Protein AF-A0A430FLB6-F1 (afdb_monomer)

Sequence (184 aa):
MIIIAVVAVALIIAGIAFGISRSRSAQTPAEKPTASEQQKTQQKTEKETEKDSASKESEKSEEQPTDNQQETQQEQPAATDIPTALQQADSVCNPHTTFNAENPAQESLIVDQATKSLTLMSGSQSDFKTFNCVAQQLQIPADVTAEIDSKQDQPMQKSFTWNGLTGTWSYNVNSGLQLYIVGQ

Organism: NCBI:txid2306975

Radius of gyration: 32.64 Å; Cα contacts (8 Å, |Δi|>4): 210; chains: 1; bounding box: 110×71×59 Å

Solvent-accessible surface area (backbone atoms only — not comparable to full-atom values): 12447 Å² total; per-residue (Å²): 133,89,82,91,86,89,84,89,82,88,81,88,86,84,88,81,80,90,76,90,79,77,91,78,82,89,82,86,83,89,82,83,89,87,76,88,83,94,81,91,82,84,87,81,89,84,92,86,83,89,80,94,83,86,84,89,83,90,80,91,78,87,82,88,88,81,91,79,90,77,86,75,77,74,77,70,76,71,85,70,57,51,63,58,52,53,49,49,29,45,78,75,33,43,74,86,44,83,75,48,87,90,42,40,56,41,52,23,58,46,74,41,81,89,78,40,30,38,42,38,41,32,18,57,60,34,86,54,61,50,54,54,40,38,35,62,67,68,61,54,57,68,69,58,53,51,47,58,70,73,37,71,83,45,76,47,73,53,72,52,74,56,99,65,34,41,37,38,40,34,32,34,67,83,62,17,41,38,39,39,37,31,58,116

pLDDT: mean 71.58, std 25.07, range [30.86, 98.19]

Secondary structure (DSSP, 8-state):
--------------------PPP----------------------------------------------------PPP---HHHHHHHHHHHH-------TT-TT-EEEEEETTTTEEEEEE-TT---HHHHHHHHHTT--HHHHHHHHHTTTS-EEEEEEETTEEEEEEEETTTEEEEEEEE-

Mean predicted aligned error: 19.04 Å

Structure (mmCIF, N/CA/C/O backbone):
data_AF-A0A430FLB6-F1
#
_entry.id   AF-A0A430FLB6-F1
#
loop_
_atom_site.group_PDB
_atom_site.id
_atom_site.type_symbol
_atom_site.label_atom_id
_atom_site.label_alt_id
_atom_site.label_comp_id
_atom_site.label_asym_id
_atom_site.label_entity_id
_atom_site.label_seq_id
_atom_site.pdbx_PDB_ins_code
_atom_site.Cartn_x
_atom_site.Cartn_y
_atom_site.Cartn_z
_atom_site.occupancy
_atom_site.B_iso_or_equiv
_atom_site.auth_seq_id
_atom_site.auth_comp_id
_atom_site.auth_asym_id
_atom_site.auth_atom_id
_atom_site.pdbx_PDB_model_num
ATOM 1 N N . MET A 1 1 ? 53.337 -0.392 27.307 1.00 45.28 1 MET A N 1
ATOM 2 C CA . MET A 1 1 ? 54.440 0.462 26.801 1.00 45.28 1 MET A CA 1
ATOM 3 C C . MET A 1 1 ? 54.524 0.249 25.295 1.00 45.28 1 MET A C 1
ATOM 5 O O . MET A 1 1 ? 54.188 -0.854 24.885 1.00 45.28 1 MET A O 1
ATOM 9 N N . ILE A 1 2 ? 54.978 1.245 24.518 1.00 43.66 2 ILE A N 1
ATOM 10 C CA . ILE A 1 2 ? 54.921 1.295 23.033 1.00 43.66 2 ILE A CA 1
ATOM 11 C C . ILE A 1 2 ? 53.490 1.525 22.487 1.00 43.66 2 ILE A C 1
ATOM 13 O O . ILE A 1 2 ? 52.551 0.912 22.979 1.00 43.66 2 ILE A O 1
ATOM 17 N N . ILE A 1 3 ? 53.271 2.317 21.429 1.00 45.00 3 ILE A N 1
ATOM 18 C CA . ILE A 1 3 ? 53.472 3.777 21.261 1.00 45.00 3 ILE A CA 1
ATOM 19 C C . ILE A 1 3 ? 52.650 4.220 20.027 1.00 45.00 3 ILE A C 1
ATOM 21 O O . ILE A 1 3 ? 52.501 3.478 19.063 1.00 45.00 3 ILE A O 1
ATOM 25 N N . ILE A 1 4 ? 52.116 5.436 20.114 1.00 53.97 4 ILE A N 1
ATOM 26 C CA . ILE A 1 4 ? 51.300 6.200 19.154 1.00 53.97 4 ILE A CA 1
ATOM 27 C C . ILE A 1 4 ? 51.793 6.149 17.690 1.00 53.97 4 ILE A C 1
ATOM 29 O O . ILE A 1 4 ? 52.983 6.323 17.438 1.00 53.97 4 ILE A O 1
ATOM 33 N N . ALA A 1 5 ? 50.855 6.127 16.732 1.00 54.41 5 ALA A N 1
ATOM 34 C CA . ALA A 1 5 ? 51.032 6.758 15.418 1.00 54.41 5 ALA A CA 1
ATOM 35 C C . ALA A 1 5 ? 49.721 7.426 14.951 1.00 54.41 5 ALA A C 1
ATOM 37 O O . ALA A 1 5 ? 48.710 6.759 14.744 1.00 54.41 5 ALA A O 1
ATOM 38 N N . VAL A 1 6 ? 49.743 8.754 14.804 1.00 51.41 6 VAL A N 1
ATOM 39 C CA . VAL A 1 6 ? 48.643 9.583 14.279 1.00 51.41 6 VAL A CA 1
ATOM 40 C C . VAL A 1 6 ? 48.970 9.966 12.841 1.00 51.41 6 VAL A C 1
ATOM 42 O O . VAL A 1 6 ? 50.062 10.477 12.604 1.00 51.41 6 VAL A O 1
ATOM 45 N N . VAL A 1 7 ? 48.016 9.843 11.913 1.00 51.19 7 VAL A N 1
ATOM 46 C CA . VAL A 1 7 ? 48.010 10.654 10.683 1.00 51.19 7 VAL A CA 1
ATOM 47 C C . VAL A 1 7 ? 46.581 11.097 10.382 1.00 51.19 7 VAL A C 1
ATOM 49 O O . VAL A 1 7 ? 45.741 10.299 9.974 1.00 51.19 7 VAL A O 1
ATOM 52 N N . ALA A 1 8 ? 46.313 12.387 10.572 1.00 48.72 8 ALA A N 1
ATOM 53 C CA . ALA A 1 8 ? 45.147 13.044 9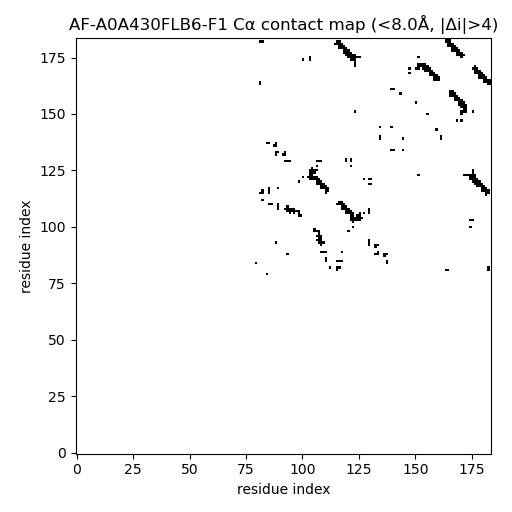.998 1.00 48.72 8 ALA A CA 1
ATOM 54 C C . ALA A 1 8 ? 45.502 13.539 8.589 1.00 48.72 8 ALA A C 1
ATOM 56 O O . ALA A 1 8 ? 46.572 14.114 8.397 1.00 48.72 8 ALA A O 1
ATOM 57 N N . VAL A 1 9 ? 44.594 13.377 7.625 1.00 50.59 9 VAL A N 1
ATOM 58 C CA . VAL A 1 9 ? 44.674 14.065 6.328 1.00 50.59 9 VAL A CA 1
ATOM 59 C C . VAL A 1 9 ? 43.355 14.781 6.087 1.00 50.59 9 VAL A C 1
ATOM 61 O O . VAL A 1 9 ? 42.355 14.173 5.718 1.00 50.59 9 VAL A O 1
ATOM 64 N N . ALA A 1 10 ? 43.362 16.092 6.311 1.00 47.09 10 ALA A N 1
ATOM 65 C CA . ALA A 1 10 ? 42.322 16.974 5.811 1.00 47.09 10 ALA A CA 1
ATOM 66 C C . ALA A 1 10 ? 42.639 17.324 4.351 1.00 47.09 10 ALA A C 1
ATOM 68 O O . ALA A 1 10 ? 43.751 17.763 4.057 1.00 47.09 10 ALA A O 1
ATOM 69 N N . LEU A 1 11 ? 41.660 17.193 3.455 1.00 50.84 11 LEU A N 1
ATOM 70 C CA . LEU A 1 11 ? 41.711 17.825 2.138 1.00 50.84 11 LEU A CA 1
ATOM 71 C C . LEU A 1 11 ? 40.491 18.720 1.953 1.00 50.84 11 LEU A C 1
ATOM 73 O O . LEU A 1 11 ? 39.358 18.268 1.812 1.00 50.84 11 LEU A O 1
ATOM 77 N N . ILE A 1 12 ? 40.772 20.018 1.980 1.00 48.25 12 ILE A N 1
ATOM 78 C CA . ILE A 1 12 ? 39.852 21.091 1.629 1.00 48.25 12 ILE A CA 1
ATOM 79 C C . ILE A 1 12 ? 39.824 21.180 0.103 1.00 48.25 12 ILE A C 1
ATOM 81 O O . ILE A 1 12 ? 40.875 21.360 -0.511 1.00 48.25 12 ILE A O 1
ATOM 85 N N . ILE A 1 13 ? 38.638 21.149 -0.503 1.00 51.88 13 ILE A N 1
ATOM 86 C CA . ILE A 1 13 ? 38.432 21.709 -1.842 1.00 51.88 13 ILE A CA 1
ATOM 87 C C . ILE A 1 13 ? 37.381 22.804 -1.716 1.00 51.88 13 ILE A C 1
ATOM 89 O O . ILE A 1 13 ? 36.228 22.556 -1.373 1.00 51.88 13 ILE A O 1
ATOM 93 N N . ALA A 1 14 ? 37.822 24.036 -1.950 1.00 47.56 14 ALA A N 1
ATOM 94 C CA . ALA A 1 14 ? 36.977 25.215 -1.956 1.00 47.56 14 ALA A CA 1
ATOM 95 C C . ALA A 1 14 ? 36.517 25.541 -3.382 1.00 47.56 14 ALA A C 1
ATOM 97 O O . ALA A 1 14 ? 37.279 25.382 -4.334 1.00 47.56 14 ALA A O 1
ATOM 98 N N . GLY A 1 15 ? 35.320 26.119 -3.488 1.00 45.66 15 GLY A N 1
ATOM 99 C CA . GLY A 1 15 ? 34.904 26.911 -4.643 1.00 45.66 15 GLY A CA 1
ATOM 100 C C . GLY A 1 15 ? 33.871 26.258 -5.559 1.00 45.66 15 GLY A C 1
ATOM 101 O O . GLY A 1 15 ? 34.177 25.331 -6.293 1.00 45.66 15 GLY A O 1
ATOM 102 N N . ILE A 1 16 ? 32.681 26.862 -5.590 1.00 54.66 16 ILE A N 1
ATOM 103 C CA . ILE A 1 16 ? 32.024 27.379 -6.802 1.00 54.66 16 ILE A CA 1
ATOM 104 C C . ILE A 1 16 ? 31.235 28.634 -6.376 1.00 54.66 16 ILE A C 1
ATOM 106 O O . ILE A 1 16 ? 30.930 28.821 -5.197 1.00 54.66 16 ILE A O 1
ATOM 110 N N . ALA A 1 17 ? 31.068 29.576 -7.303 1.00 48.25 17 ALA A N 1
ATOM 111 C CA . ALA A 1 17 ? 30.999 31.000 -6.988 1.00 48.25 17 ALA A CA 1
ATOM 112 C C . ALA A 1 17 ? 29.605 31.562 -6.647 1.00 48.25 17 ALA A C 1
ATOM 114 O O . ALA A 1 17 ? 28.576 31.135 -7.167 1.00 48.25 17 ALA A O 1
ATOM 115 N N . PHE A 1 18 ? 29.619 32.644 -5.862 1.00 49.94 18 PHE A N 1
ATOM 116 C CA . PHE A 1 18 ? 28.536 33.627 -5.794 1.00 49.94 18 PHE A CA 1
ATOM 117 C C . PHE A 1 18 ? 28.344 34.300 -7.166 1.00 49.94 18 PHE A C 1
ATOM 119 O O . PHE A 1 18 ? 29.311 34.778 -7.758 1.00 49.94 18 PHE A O 1
ATOM 126 N N . GLY A 1 19 ? 27.100 34.396 -7.643 1.00 41.09 19 GLY A N 1
ATOM 127 C CA . GLY A 1 19 ? 26.775 34.941 -8.968 1.00 41.09 19 GLY A CA 1
ATOM 128 C C . GLY A 1 19 ? 25.420 35.644 -9.012 1.00 41.09 19 GLY A C 1
ATOM 129 O O . GLY A 1 19 ? 24.510 35.200 -9.705 1.00 41.09 19 GLY A O 1
ATOM 130 N N . ILE A 1 20 ? 25.271 36.740 -8.260 1.00 51.88 20 ILE A N 1
ATOM 131 C CA . ILE A 1 20 ? 24.050 37.562 -8.259 1.00 51.88 20 ILE A CA 1
ATOM 132 C C . ILE A 1 20 ? 23.920 38.280 -9.614 1.00 51.88 20 ILE A C 1
ATOM 134 O O . ILE A 1 20 ? 24.574 39.300 -9.843 1.00 51.88 20 ILE A O 1
ATOM 138 N N . SER A 1 21 ? 23.047 37.787 -10.495 1.00 41.41 21 SER A N 1
ATOM 139 C CA . SER A 1 21 ? 22.662 38.509 -11.715 1.00 41.41 21 SER A CA 1
ATOM 140 C C . SER A 1 21 ? 21.500 39.465 -11.450 1.00 41.41 21 SER A C 1
ATOM 142 O O . SER A 1 21 ? 20.528 39.142 -10.772 1.00 41.41 21 SER A O 1
ATOM 144 N N . ARG A 1 22 ? 21.653 40.690 -11.957 1.00 52.28 22 ARG A N 1
ATOM 145 C CA . ARG A 1 22 ? 20.857 41.865 -11.583 1.00 52.28 22 ARG A CA 1
ATOM 146 C C . ARG A 1 22 ? 19.495 41.906 -12.270 1.00 52.28 22 ARG A C 1
ATOM 148 O O . ARG A 1 22 ? 19.395 41.656 -13.469 1.00 52.28 22 ARG A O 1
ATOM 155 N N . SER A 1 23 ? 18.496 42.399 -11.543 1.00 49.62 23 SER A N 1
ATOM 156 C CA . SER A 1 23 ? 17.248 42.912 -12.110 1.00 49.62 23 SER A CA 1
ATOM 157 C C . SER A 1 23 ? 17.531 43.964 -13.187 1.00 49.62 23 SER A C 1
ATOM 159 O O . SER A 1 23 ? 18.270 44.922 -12.943 1.00 49.62 23 SER A O 1
ATOM 161 N N . ARG A 1 24 ? 16.898 43.836 -14.357 1.00 45.91 24 ARG A N 1
ATOM 162 C CA . ARG A 1 24 ? 16.851 44.905 -15.361 1.00 45.91 24 ARG A CA 1
ATOM 163 C C . ARG A 1 24 ? 15.466 44.961 -16.000 1.00 45.91 24 ARG A C 1
ATOM 165 O O . ARG A 1 24 ? 15.145 44.176 -16.884 1.00 45.91 24 ARG A O 1
ATOM 172 N N . SER A 1 25 ? 14.647 45.890 -15.519 1.00 47.56 25 SER A N 1
ATOM 173 C CA . SER A 1 25 ? 13.379 46.247 -16.158 1.00 47.56 25 SER A CA 1
ATOM 174 C C . SER A 1 25 ? 13.613 47.078 -17.425 1.00 47.56 25 SER A C 1
ATOM 176 O O . SER A 1 25 ? 14.667 47.696 -17.577 1.00 47.56 25 SER A O 1
ATOM 178 N N . ALA A 1 26 ? 12.565 47.153 -18.252 1.00 46.28 26 ALA A N 1
ATOM 179 C CA . ALA A 1 26 ? 12.417 47.965 -19.465 1.00 46.28 26 ALA A CA 1
ATOM 180 C C . ALA A 1 26 ? 13.202 47.510 -20.714 1.00 46.28 26 ALA A C 1
ATOM 182 O O . ALA A 1 26 ? 14.346 47.900 -20.927 1.00 46.28 26 ALA A O 1
ATOM 183 N N . GLN A 1 27 ? 12.494 46.828 -21.622 1.00 39.25 27 GLN A N 1
ATOM 184 C CA . GLN A 1 27 ? 12.041 47.463 -22.872 1.00 39.25 27 GLN A CA 1
ATOM 185 C C . GLN A 1 27 ? 10.938 46.633 -23.553 1.00 39.25 27 GLN A C 1
ATOM 187 O O . GLN A 1 27 ? 11.146 45.478 -23.908 1.00 39.25 27 GLN A O 1
ATOM 192 N N . THR A 1 28 ? 9.769 47.242 -23.760 1.00 45.75 28 THR A N 1
ATOM 193 C CA . THR A 1 28 ? 8.764 46.788 -24.736 1.00 45.75 28 THR A CA 1
ATOM 194 C C . THR A 1 28 ? 9.201 47.235 -26.135 1.00 45.75 28 THR A C 1
ATOM 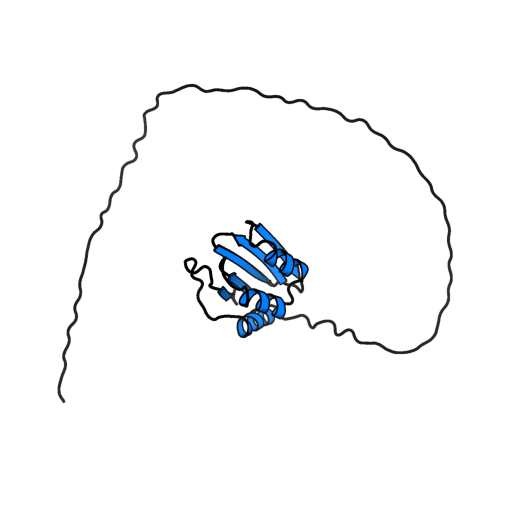196 O O . THR A 1 28 ? 9.754 48.328 -26.277 1.00 45.75 28 THR A O 1
ATOM 199 N N . PRO A 1 29 ? 8.903 46.451 -27.179 1.00 44.41 29 PRO A N 1
ATOM 200 C CA . PRO A 1 29 ? 7.949 46.953 -28.173 1.00 44.41 29 PRO A CA 1
ATOM 201 C C . PRO A 1 29 ? 6.750 46.015 -28.353 1.00 44.41 29 PRO A C 1
ATOM 203 O O . PRO A 1 29 ? 6.788 44.844 -27.984 1.00 44.41 29 PRO A O 1
ATOM 206 N N . ALA A 1 30 ? 5.664 46.559 -28.894 1.00 49.56 30 ALA A N 1
ATOM 207 C CA . ALA A 1 30 ? 4.407 45.845 -29.078 1.00 49.56 30 ALA A CA 1
ATOM 208 C C . ALA A 1 30 ? 4.364 45.068 -30.398 1.00 49.56 30 ALA A C 1
ATOM 210 O O . ALA A 1 30 ? 4.769 45.606 -31.425 1.00 49.56 30 ALA A O 1
ATOM 211 N N . GLU A 1 31 ? 3.694 43.912 -30.403 1.00 43.59 31 GLU A N 1
ATOM 212 C CA . GLU A 1 31 ? 2.939 43.500 -31.586 1.00 43.59 31 GLU A CA 1
ATOM 213 C C . GLU A 1 31 ? 1.602 42.819 -31.233 1.00 43.59 31 GLU A C 1
ATOM 215 O O . GLU A 1 31 ? 1.547 41.755 -30.629 1.00 43.59 31 GLU A O 1
ATOM 220 N N . LYS A 1 32 ? 0.532 43.523 -31.626 1.00 39.06 32 LYS A N 1
ATOM 221 C CA . LYS A 1 32 ? -0.786 43.067 -32.099 1.00 39.06 32 LYS A CA 1
ATOM 222 C C . LYS A 1 32 ? -1.582 41.993 -31.311 1.00 39.06 32 LYS A C 1
ATOM 224 O O . LYS A 1 32 ? -1.232 40.817 -31.332 1.00 39.06 32 LYS A O 1
ATOM 229 N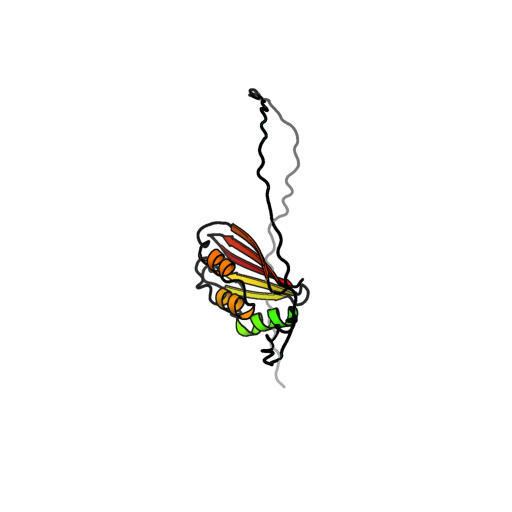 N . PRO A 1 33 ? -2.765 42.342 -30.763 1.00 42.47 33 PRO A N 1
ATOM 230 C CA . PRO A 1 33 ? -3.751 41.353 -30.338 1.00 42.47 33 PRO A CA 1
ATOM 231 C C . PRO A 1 33 ? -4.533 40.801 -31.542 1.00 42.47 33 PRO A C 1
ATOM 233 O O . PRO A 1 33 ? -4.930 41.559 -32.429 1.00 42.47 33 PRO A O 1
ATOM 236 N N . THR A 1 34 ? -4.851 39.507 -31.512 1.00 43.84 34 THR A N 1
ATOM 237 C CA . THR A 1 34 ? -5.994 38.948 -32.250 1.00 43.84 34 THR A CA 1
ATOM 238 C C . THR A 1 34 ? -7.069 38.606 -31.227 1.00 43.84 34 THR A C 1
ATOM 240 O O . THR A 1 34 ? -6.853 37.775 -30.348 1.00 43.84 34 THR A O 1
ATOM 243 N N . ALA A 1 35 ? -8.205 39.291 -31.322 1.00 40.00 35 ALA A N 1
ATOM 244 C CA . ALA A 1 35 ? -9.390 39.090 -30.494 1.00 40.00 35 ALA A CA 1
ATOM 245 C C . ALA A 1 35 ? -10.577 38.647 -31.370 1.00 40.00 35 ALA A C 1
ATOM 247 O O . ALA A 1 35 ? -10.488 38.739 -32.594 1.00 40.00 35 ALA A O 1
ATOM 248 N N . SER A 1 36 ? -11.679 38.256 -30.714 1.00 42.31 36 SER A N 1
ATOM 249 C CA . SER A 1 36 ? -12.960 37.803 -31.298 1.00 42.31 36 SER A CA 1
ATOM 250 C C . SER A 1 36 ? -12.935 36.428 -31.998 1.00 42.31 36 SER A C 1
ATOM 252 O O . SER A 1 36 ? -11.911 36.012 -32.527 1.00 42.31 36 SER A O 1
ATOM 254 N N . GLU A 1 37 ? -14.018 35.637 -32.015 1.00 39.59 37 GLU A N 1
ATOM 255 C CA . GLU A 1 37 ? -15.399 35.817 -31.503 1.00 39.59 37 GLU A CA 1
ATOM 256 C C . GLU A 1 37 ? -15.954 34.422 -31.111 1.00 39.59 37 GLU A C 1
ATOM 258 O O . GLU A 1 37 ? -15.671 33.442 -31.789 1.00 39.59 37 GLU A O 1
ATOM 263 N N . GLN A 1 38 ? -16.518 34.177 -29.923 1.00 42.00 38 GLN A N 1
ATOM 264 C CA . GLN A 1 38 ? -17.899 34.440 -29.467 1.00 42.00 38 GLN A CA 1
ATOM 265 C C . GLN A 1 38 ? -19.065 33.880 -30.318 1.00 42.00 38 GLN A C 1
ATOM 267 O O . GLN A 1 38 ? -19.460 34.473 -31.308 1.00 42.00 38 GLN A O 1
ATOM 272 N N . GLN A 1 39 ? -19.719 32.840 -29.778 1.00 40.25 39 GLN A N 1
ATOM 273 C CA . GLN A 1 39 ? -21.166 32.515 -29.793 1.00 40.25 39 GLN A CA 1
ATOM 274 C C . GLN A 1 39 ? -21.342 31.458 -28.675 1.00 40.25 39 GLN A C 1
ATOM 276 O O . GLN A 1 39 ? -20.584 30.497 -28.655 1.00 40.25 39 GLN A O 1
ATOM 281 N N . LYS A 1 40 ? -22.176 31.526 -27.624 1.00 36.38 40 LYS A N 1
ATOM 282 C CA . LYS A 1 40 ? -23.394 32.271 -27.232 1.00 36.38 40 LYS A CA 1
ATOM 283 C C . LYS A 1 40 ? -24.652 32.009 -28.070 1.00 36.38 40 LYS A C 1
ATOM 285 O O . LYS A 1 40 ? -24.813 32.618 -29.121 1.00 36.38 40 LYS A O 1
ATOM 290 N N . THR A 1 41 ? -25.568 31.213 -27.492 1.00 30.86 41 THR A N 1
ATOM 291 C CA . THR A 1 41 ? -27.055 31.342 -27.378 1.00 30.86 41 THR A CA 1
ATOM 292 C C . THR A 1 41 ? -27.571 29.950 -26.946 1.00 30.86 41 THR A C 1
ATOM 294 O O . THR A 1 41 ? -27.269 28.985 -27.629 1.00 30.86 41 THR A O 1
ATOM 297 N N . GLN A 1 42 ? -28.034 29.697 -25.711 1.00 38.34 42 GLN A N 1
ATOM 298 C CA . GLN A 1 42 ? -29.292 30.080 -25.024 1.00 38.34 42 GLN A CA 1
ATOM 299 C C . GLN A 1 42 ? -30.586 29.404 -25.540 1.00 38.34 42 GLN A C 1
ATOM 301 O O . GLN A 1 42 ? -30.787 29.289 -26.740 1.00 38.34 42 GLN A O 1
ATOM 306 N N . GLN A 1 43 ? -31.484 29.099 -24.581 1.00 37.56 43 GLN A N 1
ATOM 307 C CA . GLN A 1 43 ? -32.864 28.568 -24.713 1.00 37.56 43 GLN A CA 1
ATOM 308 C C . GLN A 1 43 ? -32.982 27.083 -25.156 1.00 37.56 43 GLN A C 1
ATOM 310 O O . GLN A 1 43 ? -32.078 26.558 -25.789 1.00 37.56 43 GLN A O 1
ATOM 315 N N . LYS A 1 44 ? -34.034 26.324 -24.793 1.00 34.00 44 LYS A N 1
ATOM 316 C CA . LYS A 1 44 ? -35.332 26.684 -24.175 1.00 34.00 44 LYS A CA 1
ATOM 317 C C . LYS A 1 44 ? -35.911 25.552 -23.289 1.00 34.00 44 LYS A C 1
ATOM 319 O O . LYS A 1 44 ? -35.632 24.381 -23.512 1.00 34.00 44 LYS A O 1
ATOM 324 N N . THR A 1 45 ? -36.774 25.927 -22.345 1.00 42.88 45 THR A N 1
ATOM 325 C CA . THR A 1 45 ? -37.768 25.085 -21.650 1.00 42.88 45 THR A CA 1
ATOM 326 C C . THR A 1 45 ? -38.847 24.566 -22.606 1.00 42.88 45 THR A C 1
ATOM 328 O O . THR A 1 45 ? -39.343 25.341 -23.409 1.00 42.88 45 THR A O 1
ATOM 331 N N . GLU A 1 46 ? -39.336 23.346 -22.429 1.00 40.09 46 GLU A N 1
ATOM 332 C CA . GLU A 1 46 ? -40.756 23.004 -22.627 1.00 40.09 46 GLU A CA 1
ATOM 333 C C . GLU A 1 46 ? -41.068 21.836 -21.646 1.00 40.09 46 GLU A C 1
ATOM 335 O O . GLU A 1 46 ? -40.129 21.275 -21.075 1.00 40.09 46 GLU A O 1
ATOM 340 N N . LYS A 1 47 ? -42.336 21.577 -21.271 1.00 39.34 47 LYS A N 1
ATOM 341 C CA . LYS A 1 47 ? -42.645 21.041 -19.917 1.00 39.34 47 LYS A CA 1
ATOM 342 C C . LYS A 1 47 ? -43.940 20.209 -19.826 1.00 39.34 47 LYS A C 1
ATOM 344 O O . LYS A 1 47 ? -45.026 20.784 -19.847 1.00 39.34 47 LYS A O 1
ATOM 349 N N . GLU A 1 48 ? -43.834 18.897 -19.577 1.00 38.88 48 GLU A N 1
ATOM 350 C CA . GLU A 1 48 ? -44.932 17.940 -19.268 1.00 38.88 48 GLU A CA 1
ATOM 351 C C . GLU A 1 48 ? -44.420 16.853 -18.274 1.00 38.88 48 GLU A C 1
ATOM 353 O O . GLU A 1 48 ? -43.220 16.600 -18.289 1.00 38.88 48 GLU A O 1
ATOM 358 N N . THR A 1 49 ? -45.125 16.215 -17.313 1.00 33.41 49 THR A N 1
ATOM 359 C CA . THR A 1 49 ? -46.500 16.273 -16.725 1.00 33.41 49 THR A CA 1
ATOM 360 C C . THR A 1 49 ? -47.462 15.108 -17.049 1.00 33.41 49 THR A C 1
ATOM 362 O O . THR A 1 49 ? -47.589 14.741 -18.205 1.00 33.41 49 THR A O 1
ATOM 365 N N . GLU A 1 50 ? -48.178 14.626 -16.007 1.00 41.22 50 GLU A N 1
ATOM 366 C CA . GLU A 1 50 ? -49.197 13.535 -15.990 1.00 41.22 50 GLU A CA 1
ATOM 367 C C . GLU A 1 50 ? -48.674 12.112 -16.325 1.00 41.22 50 GLU A C 1
ATOM 369 O O . GLU A 1 50 ? -47.655 11.973 -16.989 1.00 41.22 50 GLU A O 1
ATOM 374 N N . LYS A 1 51 ? -49.254 10.982 -15.870 1.00 36.78 51 LYS A N 1
ATOM 375 C CA . LYS A 1 51 ? -50.399 10.644 -14.973 1.00 36.78 51 LYS A CA 1
ATOM 376 C C . LYS A 1 51 ? -50.096 9.254 -14.344 1.00 36.78 51 LYS A C 1
ATOM 378 O O . LYS A 1 51 ? -49.543 8.407 -15.033 1.00 36.78 51 LYS A O 1
ATOM 383 N N . ASP A 1 52 ? -50.199 9.035 -13.032 1.00 33.75 52 ASP A N 1
ATOM 384 C CA . ASP A 1 52 ? -51.379 8.553 -12.269 1.00 33.75 52 ASP A CA 1
ATOM 385 C C . ASP A 1 52 ? -51.851 7.100 -12.548 1.00 33.75 52 ASP A C 1
ATOM 387 O O . ASP A 1 52 ? -52.335 6.797 -13.639 1.00 33.75 52 ASP A O 1
ATOM 391 N N . SER A 1 53 ? -51.723 6.236 -11.526 1.00 42.09 53 SER A N 1
ATOM 392 C CA . SER A 1 53 ? -52.532 5.041 -11.166 1.00 42.09 53 SER A CA 1
ATOM 393 C C . SER A 1 53 ? -51.783 4.324 -10.018 1.00 42.09 53 SER A C 1
ATOM 395 O O . SER A 1 53 ? -50.729 3.751 -10.271 1.00 42.09 53 SER A O 1
ATOM 397 N N . ALA A 1 54 ? -52.082 4.429 -8.716 1.00 37.91 54 ALA A N 1
ATOM 398 C CA . ALA A 1 54 ? -53.336 4.378 -7.944 1.00 37.91 54 ALA A CA 1
ATOM 399 C C . ALA A 1 54 ? -53.898 2.951 -7.728 1.00 37.91 54 ALA A C 1
ATOM 401 O O . ALA A 1 54 ? -54.030 2.193 -8.684 1.00 37.91 54 ALA A O 1
ATOM 402 N N . SER A 1 55 ? -54.343 2.671 -6.484 1.00 37.16 55 SER A N 1
ATOM 403 C CA . SER A 1 55 ? -54.964 1.422 -5.948 1.00 37.16 55 SER A CA 1
ATOM 404 C C . SER A 1 55 ? -53.962 0.413 -5.334 1.00 37.16 55 SER A C 1
ATOM 406 O O . SER A 1 55 ? -53.063 -0.040 -6.026 1.00 37.16 55 SER A O 1
ATOM 408 N N . LYS A 1 56 ? -53.954 0.203 -3.998 1.00 36.88 56 LYS A N 1
ATOM 409 C CA . LYS A 1 56 ? -54.812 -0.698 -3.156 1.00 36.88 56 LYS A CA 1
ATOM 410 C C . LYS A 1 56 ? -54.231 -2.135 -3.083 1.00 36.88 56 LYS A C 1
ATOM 412 O O . LYS A 1 56 ? -53.618 -2.562 -4.046 1.00 36.88 56 LYS A O 1
ATOM 417 N N . GLU A 1 57 ? -54.361 -2.931 -2.015 1.00 36.59 57 GLU A N 1
ATOM 418 C CA . GLU A 1 57 ? -55.069 -2.792 -0.725 1.00 36.59 57 GLU A CA 1
ATOM 419 C C . GLU A 1 57 ? -54.330 -3.553 0.408 1.00 36.59 57 GLU A C 1
ATOM 421 O O . GLU A 1 57 ? -53.306 -4.190 0.179 1.00 36.59 57 GLU A O 1
ATOM 426 N N . SER A 1 58 ? -54.861 -3.453 1.627 1.00 43.34 58 SER A N 1
ATOM 427 C CA . SER A 1 58 ? -54.444 -4.087 2.887 1.00 43.34 58 SER A CA 1
ATOM 428 C C . SER A 1 58 ? -54.446 -5.624 2.913 1.00 43.34 58 SER A C 1
ATOM 430 O O . SER A 1 58 ? -55.300 -6.228 2.285 1.00 43.34 58 SER A O 1
ATOM 432 N N . GLU A 1 59 ? -53.630 -6.205 3.805 1.00 42.97 59 GLU A N 1
ATOM 433 C CA . GLU A 1 59 ? -53.969 -7.263 4.796 1.00 42.97 59 GLU A CA 1
ATOM 434 C C . GLU A 1 59 ? -52.722 -7.447 5.690 1.00 42.97 59 GLU A C 1
ATOM 436 O O . GLU A 1 59 ? -51.646 -7.776 5.205 1.00 42.97 59 GLU A O 1
ATOM 441 N N . LYS A 1 60 ? -52.673 -6.982 6.945 1.00 44.69 60 LYS A N 1
ATOM 442 C CA . LYS A 1 60 ? -53.284 -7.531 8.173 1.00 44.69 60 LYS A CA 1
ATOM 443 C C . LYS A 1 60 ? -53.253 -9.065 8.280 1.00 44.69 60 LYS A C 1
ATOM 445 O O . LYS A 1 60 ? -54.115 -9.738 7.730 1.00 44.69 60 LYS A O 1
ATOM 450 N N . SER A 1 61 ? -52.385 -9.570 9.161 1.00 41.06 61 SER A N 1
ATOM 451 C CA . SER A 1 61 ? -52.702 -10.667 10.090 1.00 41.06 61 SER A CA 1
ATOM 452 C C . SER A 1 61 ? -51.736 -10.669 11.285 1.00 41.06 61 SER A C 1
ATOM 454 O O . SER A 1 61 ? -50.522 -10.728 11.117 1.00 41.06 61 SER A O 1
ATOM 456 N N . GLU A 1 62 ? -52.309 -10.589 12.487 1.00 45.62 62 GLU A N 1
ATOM 457 C CA . GLU A 1 62 ? -51.767 -11.206 13.711 1.00 45.62 62 GLU A CA 1
ATOM 458 C C . GLU A 1 62 ? -51.798 -12.751 13.492 1.00 45.62 62 GLU A C 1
ATOM 460 O O . GLU A 1 62 ? -52.529 -13.217 12.622 1.00 45.62 62 GLU A O 1
ATOM 465 N N . GLU A 1 63 ? -51.030 -13.633 14.140 1.00 35.72 63 GLU A N 1
ATOM 466 C CA . GLU A 1 63 ? -50.655 -13.686 15.558 1.00 35.72 63 GLU A CA 1
ATOM 467 C C . GLU A 1 63 ? -49.436 -14.635 15.790 1.00 35.72 63 GLU A C 1
ATOM 469 O O . GLU A 1 63 ? -49.018 -15.375 14.900 1.00 35.72 63 GLU A O 1
ATOM 474 N N . GLN A 1 64 ? -48.860 -14.600 16.997 1.00 41.12 64 GLN A N 1
ATOM 475 C CA . GLN A 1 64 ? -47.750 -15.439 17.521 1.00 41.12 64 GLN A CA 1
ATOM 476 C C . GLN A 1 64 ? -48.234 -16.867 17.930 1.00 41.12 64 GLN A C 1
ATOM 478 O O . GLN A 1 64 ? -49.430 -17.123 17.802 1.00 41.12 64 GLN A O 1
ATOM 483 N N . PRO A 1 65 ? -47.429 -17.777 18.553 1.00 62.44 65 PRO A N 1
ATOM 484 C CA . PRO A 1 65 ? -45.960 -17.901 18.705 1.00 62.44 65 PRO A CA 1
ATOM 485 C C . PRO A 1 65 ? -45.412 -19.340 18.432 1.00 62.44 65 PRO A C 1
ATOM 487 O O . PRO A 1 65 ? -46.184 -20.254 18.156 1.00 62.44 65 PRO A O 1
ATOM 490 N N . THR A 1 66 ? -44.095 -19.581 18.604 1.00 39.25 66 THR A N 1
ATOM 491 C CA . THR A 1 66 ? -43.490 -20.589 19.540 1.00 39.25 66 THR A CA 1
ATOM 492 C C . THR A 1 66 ? -41.977 -20.773 19.287 1.00 39.25 66 THR A C 1
ATOM 494 O O . THR A 1 66 ? -41.537 -20.829 18.143 1.00 39.25 66 THR A O 1
ATOM 497 N N . ASP A 1 67 ? -41.203 -20.892 20.371 1.00 42.16 67 ASP A N 1
ATOM 498 C CA . ASP A 1 67 ? -39.790 -21.302 20.461 1.00 42.16 67 ASP A CA 1
ATOM 499 C C . ASP A 1 67 ? -39.301 -22.387 19.474 1.00 42.16 67 ASP A C 1
ATOM 501 O O . ASP A 1 67 ? -39.864 -23.480 19.413 1.00 42.16 67 ASP A O 1
ATOM 505 N N . ASN A 1 68 ? -38.110 -22.188 18.886 1.00 42.53 68 ASN A N 1
ATOM 506 C CA . ASN A 1 68 ? -36.916 -22.801 19.488 1.00 42.53 68 ASN A CA 1
ATOM 507 C C . ASN A 1 68 ? -35.569 -22.256 18.980 1.00 42.53 68 ASN A C 1
ATOM 509 O O . ASN A 1 68 ? -35.378 -21.912 17.818 1.00 42.53 68 ASN A O 1
ATOM 513 N N . GLN A 1 69 ? -34.636 -22.246 19.923 1.00 46.69 69 GLN A N 1
ATOM 514 C CA . GLN A 1 69 ? -33.234 -21.846 19.873 1.00 46.69 69 GLN A CA 1
ATOM 515 C C . GLN A 1 69 ? -32.448 -22.330 18.640 1.00 46.69 69 GLN A C 1
ATOM 517 O O . GLN A 1 69 ? -32.330 -23.533 18.428 1.00 46.69 69 GLN A O 1
ATOM 522 N N . GLN A 1 70 ? -31.756 -21.404 17.964 1.00 39.62 70 GLN A N 1
ATOM 523 C CA . GLN A 1 70 ? -30.295 -21.490 17.812 1.00 39.62 70 GLN A CA 1
ATOM 524 C C . GLN A 1 70 ? -29.716 -20.104 17.469 1.00 39.62 70 GLN A C 1
ATOM 526 O O . GLN A 1 70 ? -29.580 -19.742 16.300 1.00 39.62 70 GLN A O 1
ATOM 531 N N . GLU A 1 71 ? -29.354 -19.321 18.494 1.00 38.47 71 GLU A N 1
ATOM 532 C CA . GLU A 1 71 ? -28.481 -18.153 18.314 1.00 38.47 71 GLU A CA 1
ATOM 533 C C . GLU A 1 71 ? -27.110 -18.638 17.838 1.00 38.47 71 GLU A C 1
ATOM 535 O O . GLU A 1 71 ? -26.210 -18.948 18.619 1.00 38.47 71 GLU A O 1
ATOM 540 N N . THR A 1 72 ? -26.954 -18.702 16.519 1.00 35.28 72 THR A N 1
ATOM 541 C CA . THR A 1 72 ? -25.628 -18.700 15.916 1.00 35.28 72 THR A CA 1
ATOM 542 C C . THR A 1 72 ? -25.105 -17.291 16.132 1.00 35.28 72 THR A C 1
ATOM 544 O O . THR A 1 72 ? -25.485 -16.378 15.401 1.00 35.28 72 THR A O 1
ATOM 547 N N . GLN A 1 73 ? -24.302 -17.099 17.180 1.00 37.00 73 GLN A N 1
ATOM 548 C CA . GLN A 1 73 ? -23.597 -15.844 17.400 1.00 37.00 73 GLN A CA 1
ATOM 549 C C . GLN A 1 73 ? -22.760 -15.575 16.150 1.00 37.00 73 GLN A C 1
ATOM 551 O O . GLN A 1 73 ? -21.724 -16.202 15.935 1.00 37.00 73 GLN A O 1
ATOM 556 N N . GLN A 1 74 ? -23.234 -14.665 15.296 1.00 37.66 74 GLN A N 1
ATOM 557 C CA . GLN A 1 74 ? -22.360 -14.013 14.340 1.00 37.66 74 GLN A CA 1
ATOM 558 C C . GLN A 1 74 ? -21.358 -13.253 15.192 1.00 37.66 74 GLN A C 1
ATOM 560 O O . GLN A 1 74 ? -21.706 -12.257 15.824 1.00 37.66 74 GLN A O 1
ATOM 565 N N . GLU A 1 75 ? -20.145 -13.794 15.257 1.00 39.69 75 GLU A N 1
ATOM 566 C CA . GLU A 1 75 ? -19.004 -13.183 15.915 1.00 39.69 75 GLU A CA 1
ATOM 567 C C . GLU A 1 75 ? -18.743 -11.846 15.219 1.00 39.69 75 GLU A C 1
ATOM 569 O O . GLU A 1 75 ? -18.078 -11.766 14.186 1.00 39.69 75 GLU A O 1
ATOM 574 N N . GLN A 1 76 ? -19.392 -10.799 15.733 1.00 39.81 76 GLN A N 1
ATOM 575 C CA . GLN A 1 76 ? -19.239 -9.444 15.241 1.00 39.81 76 GLN A CA 1
ATOM 576 C C . GLN A 1 76 ? -17.760 -9.110 15.420 1.00 39.81 76 GLN A C 1
ATOM 578 O O . GLN A 1 76 ? -17.296 -9.143 16.565 1.00 39.81 76 GLN A O 1
ATOM 583 N N . PRO A 1 77 ? -17.007 -8.854 14.332 1.00 46.69 77 PRO A N 1
ATOM 584 C CA . PRO A 1 77 ? -15.562 -8.741 14.414 1.00 46.69 77 PRO A CA 1
ATOM 585 C C . PRO A 1 77 ? -15.220 -7.682 15.454 1.00 46.69 77 PRO A C 1
ATOM 587 O O . PRO A 1 77 ? -15.718 -6.553 15.390 1.00 46.69 77 PRO A O 1
ATOM 590 N N . ALA A 1 78 ? -14.432 -8.087 16.454 1.00 50.25 78 ALA A N 1
ATOM 591 C CA . ALA A 1 78 ? -14.008 -7.200 17.523 1.00 50.25 78 ALA A CA 1
ATOM 592 C C . ALA A 1 78 ? -13.414 -5.941 16.890 1.00 50.25 78 ALA A C 1
ATOM 594 O O . ALA A 1 78 ? -12.598 -6.060 15.978 1.00 50.25 78 ALA A O 1
ATOM 595 N N . ALA A 1 79 ? -13.854 -4.762 17.344 1.00 54.88 79 ALA A N 1
ATOM 596 C CA . ALA A 1 79 ? -13.434 -3.488 16.774 1.00 54.88 79 ALA A CA 1
ATOM 597 C C . ALA A 1 79 ? -11.903 -3.428 16.741 1.00 54.88 79 ALA A C 1
ATOM 599 O O . ALA A 1 79 ? -11.258 -3.312 17.786 1.00 54.88 79 ALA A O 1
ATOM 600 N N . THR A 1 80 ? -11.334 -3.593 15.547 1.00 62.03 80 THR A N 1
ATOM 601 C CA . THR A 1 80 ? -9.898 -3.787 15.398 1.00 62.03 80 THR A CA 1
ATOM 602 C C . THR A 1 80 ? -9.209 -2.491 15.783 1.00 62.03 80 THR A C 1
ATOM 604 O O . THR A 1 80 ? -9.466 -1.455 15.172 1.00 62.03 80 THR A O 1
ATOM 607 N N . ASP A 1 81 ? -8.340 -2.531 16.793 1.00 82.62 81 ASP A N 1
ATOM 608 C CA . ASP A 1 81 ? -7.530 -1.370 17.151 1.00 82.62 81 ASP A CA 1
ATOM 609 C C . ASP A 1 81 ? -6.643 -1.011 15.952 1.00 82.62 81 ASP A C 1
ATOM 611 O O . ASP A 1 81 ? -5.700 -1.728 15.620 1.00 82.62 81 ASP A O 1
ATOM 615 N N . ILE A 1 82 ? -7.001 0.061 15.244 1.00 79.94 82 ILE A N 1
ATOM 616 C CA . ILE A 1 82 ? -6.439 0.365 13.926 1.00 79.94 82 ILE A CA 1
ATOM 617 C C . ILE A 1 82 ? -4.908 0.533 13.954 1.00 79.94 82 ILE A C 1
ATOM 619 O O . ILE A 1 82 ? -4.251 -0.056 13.094 1.00 79.94 82 ILE A O 1
ATOM 623 N N . PRO A 1 83 ? -4.299 1.251 14.921 1.00 83.56 83 PRO A N 1
ATOM 624 C CA . PRO A 1 83 ? -2.846 1.275 15.080 1.00 83.56 83 PRO A CA 1
ATOM 625 C C . PRO A 1 83 ? -2.230 -0.127 15.167 1.00 83.56 83 PRO A C 1
ATOM 627 O O . PRO A 1 83 ? -1.246 -0.401 14.481 1.00 83.56 83 PRO A O 1
ATOM 630 N N . THR A 1 84 ? -2.843 -1.031 15.940 1.00 87.06 84 THR A N 1
ATOM 631 C CA . THR A 1 84 ? -2.415 -2.433 16.038 1.00 87.06 84 THR A CA 1
ATOM 632 C C . THR A 1 84 ? -2.595 -3.179 14.712 1.00 87.06 84 THR A C 1
ATOM 634 O O . THR A 1 84 ? -1.698 -3.919 14.320 1.00 87.06 84 THR A O 1
ATOM 637 N N . ALA A 1 85 ? -3.685 -2.957 13.968 1.00 90.81 85 ALA A N 1
ATOM 638 C CA . ALA A 1 85 ? -3.909 -3.583 12.659 1.00 90.81 85 ALA A CA 1
ATOM 639 C C . ALA A 1 85 ? -2.850 -3.178 11.619 1.00 90.81 85 ALA A C 1
ATOM 641 O O . ALA A 1 85 ? -2.278 -4.036 10.944 1.00 90.81 85 ALA A O 1
ATOM 642 N N . LEU A 1 86 ? -2.553 -1.878 11.517 1.00 93.88 86 LEU A N 1
ATOM 643 C CA . LEU A 1 86 ? -1.541 -1.356 10.595 1.00 93.88 86 LEU A CA 1
ATOM 644 C C . LEU A 1 86 ? -0.139 -1.853 10.970 1.00 93.88 86 LEU A C 1
ATOM 646 O O . LEU A 1 86 ? 0.615 -2.277 10.097 1.00 93.88 86 LEU A O 1
ATOM 650 N N . GLN A 1 87 ? 0.192 -1.873 12.265 1.00 93.50 87 GLN A N 1
ATOM 651 C CA . GLN A 1 87 ? 1.470 -2.398 12.750 1.00 93.50 87 GLN A CA 1
ATOM 652 C C . GLN A 1 87 ? 1.594 -3.921 12.563 1.00 93.50 87 GLN A C 1
ATOM 654 O O . GLN A 1 87 ? 2.674 -4.412 12.235 1.00 93.50 87 GLN A O 1
ATOM 659 N N . GLN A 1 88 ? 0.502 -4.675 12.709 1.00 93.88 88 GLN A N 1
ATOM 660 C CA . GLN A 1 88 ? 0.487 -6.108 12.423 1.00 93.88 88 GLN A CA 1
ATOM 661 C C . GLN A 1 88 ? 0.728 -6.371 10.930 1.00 93.88 88 GLN A C 1
ATOM 663 O O . GLN A 1 88 ? 1.562 -7.213 10.598 1.00 93.88 88 GLN A O 1
ATOM 668 N N . ALA A 1 89 ? 0.065 -5.624 10.039 1.00 95.75 89 ALA A N 1
ATOM 669 C CA . ALA A 1 89 ? 0.287 -5.721 8.597 1.00 95.75 89 ALA A CA 1
ATOM 670 C C . ALA A 1 89 ? 1.741 -5.387 8.216 1.00 95.75 89 ALA A C 1
ATOM 672 O O . ALA A 1 89 ? 2.343 -6.124 7.440 1.00 95.75 89 ALA A O 1
ATOM 673 N N . ASP A 1 90 ? 2.342 -4.354 8.815 1.00 95.00 90 ASP A N 1
ATOM 674 C CA . ASP A 1 90 ? 3.769 -4.046 8.650 1.00 95.00 90 ASP A CA 1
ATOM 675 C C . ASP A 1 90 ? 4.669 -5.212 9.084 1.00 95.00 90 ASP A C 1
ATOM 677 O O . ASP A 1 90 ? 5.474 -5.698 8.293 1.00 95.00 90 ASP A O 1
ATOM 681 N N . SER A 1 91 ? 4.461 -5.749 10.290 1.00 95.62 91 SER A N 1
ATOM 682 C CA . SER A 1 91 ? 5.277 -6.845 10.837 1.00 95.62 91 SER A CA 1
ATOM 683 C C . SER A 1 91 ? 5.256 -8.144 10.015 1.00 95.62 91 SER A C 1
ATOM 685 O O . SER A 1 91 ? 6.156 -8.970 10.159 1.00 95.62 91 SER A O 1
ATOM 687 N N . VAL A 1 92 ? 4.232 -8.337 9.174 1.00 97.12 92 VAL A N 1
ATOM 688 C CA . VAL A 1 92 ? 4.038 -9.537 8.340 1.00 97.12 92 VAL A CA 1
ATOM 689 C C . VAL A 1 92 ? 4.419 -9.287 6.880 1.00 97.12 92 VAL A C 1
ATOM 691 O O . VAL A 1 92 ? 4.947 -10.186 6.228 1.00 97.12 92 VAL A O 1
ATOM 694 N N . CYS A 1 93 ? 4.140 -8.092 6.356 1.00 97.75 93 CYS A N 1
ATOM 695 C CA . CYS A 1 93 ? 4.224 -7.799 4.926 1.00 97.75 93 CYS A CA 1
ATOM 696 C C . CYS A 1 93 ? 5.418 -6.931 4.524 1.00 97.75 93 CYS A C 1
ATOM 698 O O . CYS A 1 93 ? 5.686 -6.824 3.330 1.00 97.75 93 CYS A O 1
ATOM 700 N N . ASN A 1 94 ? 6.116 -6.281 5.461 1.00 95.44 94 ASN A N 1
ATOM 701 C CA . ASN A 1 94 ? 7.178 -5.343 5.110 1.00 95.44 94 ASN A CA 1
ATOM 702 C C . ASN A 1 94 ? 8.389 -6.079 4.495 1.00 95.44 94 ASN A C 1
ATOM 704 O O . ASN A 1 94 ? 8.989 -6.926 5.159 1.00 95.44 94 ASN A O 1
ATOM 708 N N . PRO A 1 95 ? 8.819 -5.743 3.261 1.00 93.12 95 PRO A N 1
ATOM 709 C CA . PRO A 1 95 ? 10.017 -6.331 2.656 1.00 93.12 95 PRO A CA 1
ATOM 710 C C . PRO A 1 95 ? 11.326 -5.813 3.287 1.00 93.12 95 PRO A C 1
ATOM 712 O O . PRO A 1 95 ? 12.412 -6.235 2.894 1.00 93.12 95 PRO A O 1
ATOM 715 N N . HIS A 1 96 ? 11.234 -4.876 4.238 1.00 91.38 96 HIS A N 1
ATOM 716 C CA . HIS A 1 96 ? 12.325 -4.183 4.924 1.00 91.38 96 HIS A CA 1
ATOM 717 C C . HIS A 1 96 ? 13.321 -3.503 3.971 1.00 91.38 96 HIS A C 1
ATOM 719 O O . HIS A 1 96 ? 14.529 -3.483 4.214 1.00 91.38 96 HIS A O 1
ATOM 725 N N . THR A 1 97 ? 12.808 -2.906 2.887 1.00 91.62 97 THR A N 1
ATOM 726 C CA . THR A 1 97 ? 13.614 -2.139 1.925 1.00 91.62 97 THR A CA 1
ATOM 727 C C . T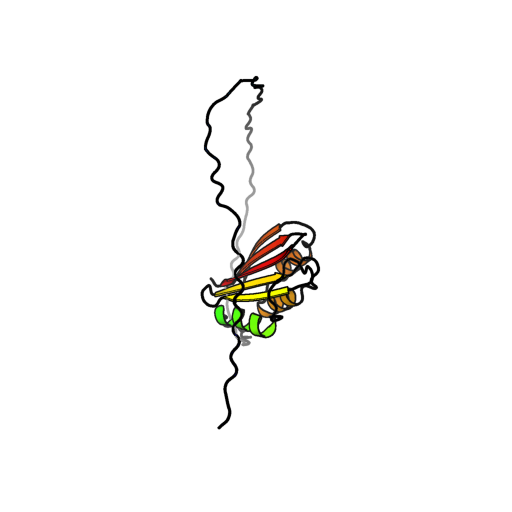HR A 1 97 ? 13.150 -0.687 1.809 1.00 91.62 97 THR A C 1
ATOM 729 O O . THR A 1 97 ? 11.956 -0.393 1.844 1.00 91.62 97 THR A O 1
ATOM 732 N N . THR A 1 98 ? 14.104 0.231 1.640 1.00 89.69 98 THR A N 1
ATOM 733 C CA . THR A 1 98 ? 13.837 1.647 1.347 1.00 89.69 98 THR A CA 1
ATOM 734 C C . THR A 1 98 ? 13.556 1.820 -0.139 1.00 89.69 98 THR A C 1
ATOM 736 O O . THR A 1 98 ? 14.427 1.495 -0.946 1.00 89.69 98 THR A O 1
ATOM 739 N N . PHE A 1 99 ? 12.391 2.362 -0.504 1.00 88.69 99 PHE A N 1
ATOM 740 C CA . PHE A 1 99 ? 12.008 2.598 -1.900 1.00 88.69 99 PHE A CA 1
ATOM 741 C C . PHE A 1 99 ? 13.077 3.371 -2.687 1.00 88.69 99 PHE A C 1
ATOM 743 O O . PHE A 1 99 ? 13.484 4.460 -2.277 1.00 88.69 99 PHE A O 1
ATOM 750 N N . ASN A 1 100 ? 13.477 2.843 -3.845 1.00 86.88 100 ASN A N 1
ATOM 751 C CA . ASN A 1 100 ? 14.270 3.569 -4.829 1.00 86.88 100 ASN A CA 1
ATOM 752 C C . ASN A 1 100 ? 13.466 3.726 -6.127 1.00 86.88 100 ASN A C 1
ATOM 754 O O . ASN A 1 100 ? 13.186 2.742 -6.805 1.00 86.88 100 ASN A O 1
ATOM 758 N N . ALA A 1 101 ? 13.160 4.969 -6.507 1.00 80.06 101 ALA A N 1
ATOM 759 C CA . ALA A 1 101 ? 12.449 5.284 -7.748 1.00 80.06 101 ALA A CA 1
ATOM 760 C C . ALA A 1 101 ? 13.224 4.895 -9.026 1.00 80.06 101 ALA A C 1
ATOM 762 O O . ALA A 1 101 ? 12.625 4.786 -10.091 1.00 80.06 101 ALA A O 1
ATOM 763 N N . GLU A 1 102 ? 14.539 4.668 -8.934 1.00 88.25 102 GLU A N 1
ATOM 764 C CA . GLU A 1 102 ? 15.364 4.157 -10.037 1.00 88.25 102 GLU A CA 1
ATOM 765 C C . GLU A 1 102 ? 15.244 2.630 -10.221 1.00 88.25 102 GLU A C 1
ATOM 767 O O . GLU A 1 102 ? 15.680 2.100 -11.242 1.00 88.25 102 GLU A O 1
ATOM 772 N N . ASN A 1 103 ? 14.658 1.912 -9.252 1.00 92.31 103 ASN A N 1
ATOM 773 C CA . ASN A 1 103 ? 14.439 0.469 -9.309 1.00 92.31 103 ASN A CA 1
ATOM 774 C C . ASN A 1 103 ? 12.937 0.159 -9.470 1.00 92.31 103 ASN A C 1
ATOM 776 O O . ASN A 1 103 ? 12.225 0.026 -8.472 1.00 92.31 103 ASN A O 1
ATOM 780 N N . PRO A 1 104 ? 12.431 -0.006 -10.707 1.00 91.44 104 PRO A N 1
ATOM 781 C CA . PRO A 1 104 ? 10.998 -0.148 -10.953 1.00 91.44 104 PRO A CA 1
ATOM 782 C C . PRO A 1 104 ? 10.409 -1.464 -10.425 1.00 91.44 104 PRO A C 1
ATOM 784 O O . PRO A 1 104 ? 9.191 -1.588 -10.378 1.00 91.44 104 PRO A O 1
ATOM 787 N N . ALA A 1 105 ? 11.230 -2.438 -10.021 1.00 94.44 105 ALA A N 1
ATOM 788 C CA . ALA A 1 105 ? 10.767 -3.699 -9.440 1.00 94.44 105 ALA A CA 1
ATOM 789 C C . ALA A 1 105 ? 10.613 -3.657 -7.906 1.00 94.44 105 ALA A C 1
ATOM 791 O O . ALA A 1 105 ? 10.192 -4.645 -7.308 1.00 94.44 105 ALA A O 1
ATOM 792 N N . GLN A 1 106 ? 10.991 -2.555 -7.250 1.00 95.38 106 GLN A N 1
ATOM 793 C CA . GLN A 1 106 ? 11.075 -2.499 -5.793 1.00 95.38 106 GLN A CA 1
ATOM 794 C C . GLN A 1 106 ? 9.733 -2.193 -5.120 1.00 95.38 106 GLN A C 1
ATOM 796 O O . GLN A 1 106 ? 8.958 -1.363 -5.592 1.00 95.38 106 GLN A O 1
ATOM 801 N N . GLU A 1 107 ? 9.512 -2.809 -3.958 1.00 96.12 107 GLU A N 1
ATOM 802 C CA . GLU A 1 107 ? 8.417 -2.484 -3.046 1.00 96.12 107 GLU A CA 1
ATOM 803 C C . GLU A 1 107 ? 8.948 -2.028 -1.681 1.00 96.12 107 GLU A C 1
ATOM 805 O O . GLU A 1 107 ? 10.005 -2.469 -1.222 1.00 96.12 107 GLU A O 1
ATOM 810 N N . SER A 1 108 ? 8.191 -1.165 -1.010 1.00 97.00 108 SER A N 1
ATOM 811 C CA . SER A 1 108 ? 8.440 -0.745 0.368 1.00 97.00 108 SER A CA 1
ATOM 812 C C . SER A 1 108 ? 7.134 -0.592 1.138 1.00 97.00 108 SER A C 1
ATOM 814 O O . SER A 1 108 ? 6.091 -0.277 0.558 1.00 97.00 108 SER A O 1
ATOM 816 N N . LEU A 1 109 ? 7.227 -0.772 2.452 1.00 97.81 109 LEU A N 1
ATOM 817 C CA . LEU A 1 109 ? 6.143 -0.570 3.398 1.00 97.81 109 LEU A CA 1
ATOM 818 C C . LEU A 1 109 ? 6.675 0.250 4.576 1.00 97.81 109 LEU A C 1
ATOM 820 O O . LEU A 1 109 ? 7.776 -0.004 5.068 1.00 97.81 109 LEU A O 1
ATOM 824 N N . ILE A 1 110 ? 5.924 1.268 4.985 1.00 95.94 110 ILE A N 1
ATOM 825 C CA . ILE A 1 110 ? 6.286 2.176 6.073 1.00 95.94 110 ILE A CA 1
ATOM 826 C C . ILE A 1 110 ? 5.037 2.430 6.910 1.00 95.94 110 ILE A C 1
ATOM 828 O O . ILE A 1 110 ? 4.050 2.951 6.393 1.00 95.94 110 ILE A O 1
ATOM 832 N N . VAL A 1 111 ? 5.092 2.123 8.206 1.00 95.00 111 VAL A N 1
ATOM 833 C CA . VAL A 1 111 ? 4.092 2.577 9.181 1.00 95.00 111 VAL A CA 1
ATOM 834 C C . VAL A 1 111 ? 4.630 3.759 9.974 1.00 95.00 111 VAL A C 1
ATOM 836 O O . VAL A 1 111 ? 5.718 3.699 10.546 1.00 95.00 111 VAL A O 1
ATOM 839 N N . ASP A 1 112 ? 3.835 4.823 10.044 1.00 93.06 112 ASP A N 1
ATOM 840 C CA . ASP A 1 112 ? 4.061 5.957 10.931 1.00 93.06 112 ASP A CA 1
ATOM 841 C C . ASP A 1 112 ? 3.067 5.895 12.099 1.00 93.06 112 ASP A C 1
ATOM 843 O O . ASP A 1 112 ? 1.864 6.130 11.952 1.00 93.06 112 ASP A O 1
ATOM 847 N N . GLN A 1 113 ? 3.588 5.589 13.289 1.00 88.06 113 GLN A N 1
ATOM 848 C CA . GLN A 1 113 ? 2.810 5.526 14.526 1.00 88.06 113 GLN A CA 1
ATOM 849 C C . GLN A 1 113 ? 2.267 6.894 14.972 1.00 88.06 113 GLN A C 1
ATOM 851 O O . GLN A 1 113 ? 1.241 6.937 15.651 1.00 88.06 113 GLN A O 1
ATOM 856 N N . ALA A 1 114 ? 2.919 8.005 14.609 1.00 88.62 114 ALA A N 1
ATOM 857 C CA . ALA A 1 114 ? 2.488 9.344 15.008 1.00 88.62 114 ALA A CA 1
ATOM 858 C C . ALA A 1 114 ? 1.251 9.798 14.220 1.00 88.62 114 ALA A C 1
ATOM 860 O O . ALA A 1 114 ? 0.335 10.382 14.800 1.00 88.62 114 ALA A O 1
ATOM 861 N N . THR A 1 115 ? 1.195 9.487 12.921 1.00 88.50 115 THR A N 1
ATOM 862 C CA . THR A 1 115 ? 0.018 9.741 12.069 1.00 88.50 115 THR A CA 1
ATOM 863 C C . THR A 1 115 ? -0.964 8.568 12.006 1.00 88.50 115 THR A C 1
ATOM 865 O O . THR A 1 115 ? -2.024 8.710 11.401 1.00 88.50 115 THR A O 1
ATOM 868 N N . LYS A 1 116 ? -0.647 7.429 12.647 1.00 90.69 116 LYS A N 1
ATOM 869 C CA . LYS A 1 116 ? -1.414 6.168 12.577 1.00 90.69 116 LYS A CA 1
ATOM 870 C C . LYS A 1 116 ? -1.690 5.761 11.126 1.00 90.69 116 LYS A C 1
ATOM 872 O O . LYS A 1 116 ? -2.824 5.437 10.765 1.00 90.69 116 LYS A O 1
ATOM 877 N N . SER A 1 117 ? -0.650 5.834 10.299 1.00 95.56 117 SER A N 1
ATOM 878 C CA . SER A 1 117 ? -0.743 5.620 8.860 1.00 95.56 117 SER A CA 1
ATOM 879 C C . SER A 1 117 ? 0.179 4.509 8.374 1.00 95.56 117 SER A C 1
ATOM 881 O O . SER A 1 117 ? 1.194 4.195 8.996 1.00 95.56 117 SER A O 1
ATOM 883 N N . LEU A 1 118 ? -0.191 3.918 7.243 1.00 97.38 118 LEU A N 1
ATOM 884 C CA . LEU A 1 118 ? 0.603 2.962 6.487 1.00 97.38 118 LEU A CA 1
ATOM 885 C C . LEU A 1 118 ? 0.759 3.500 5.065 1.00 97.38 118 LEU A C 1
ATOM 887 O O . LEU A 1 118 ? -0.229 3.794 4.394 1.00 97.38 118 LEU A O 1
ATOM 891 N N . THR A 1 119 ? 2.002 3.617 4.610 1.00 97.62 119 THR A N 1
ATOM 892 C CA . THR A 1 119 ? 2.356 3.963 3.233 1.00 97.62 119 THR A CA 1
ATOM 893 C C . THR A 1 119 ? 3.031 2.771 2.579 1.00 97.62 119 THR A C 1
ATOM 895 O O . THR A 1 119 ? 4.045 2.273 3.066 1.00 97.62 119 THR A O 1
ATOM 898 N N . LEU A 1 120 ? 2.481 2.342 1.453 1.00 97.75 120 LEU A N 1
ATOM 899 C CA . LEU A 1 120 ? 3.041 1.337 0.570 1.00 97.75 120 LEU A CA 1
ATOM 900 C C . LEU A 1 120 ? 3.432 2.004 -0.749 1.00 97.75 120 LEU A C 1
ATOM 902 O O . LEU A 1 120 ? 2.683 2.822 -1.291 1.00 97.75 120 LEU A O 1
ATOM 906 N N . MET A 1 121 ? 4.604 1.647 -1.265 1.00 96.88 121 MET A N 1
ATOM 907 C CA . MET A 1 121 ? 5.077 2.072 -2.583 1.00 96.88 121 MET A CA 1
ATOM 908 C C . MET A 1 121 ? 5.602 0.852 -3.327 1.00 96.88 121 MET A C 1
ATOM 910 O O . MET A 1 121 ? 6.522 0.202 -2.831 1.00 96.88 121 MET A O 1
ATOM 914 N N . SER A 1 122 ? 5.050 0.578 -4.504 1.00 95.50 122 SER A N 1
ATOM 915 C CA . SER A 1 122 ? 5.402 -0.568 -5.346 1.00 95.50 122 SER A CA 1
ATOM 916 C C . SER A 1 122 ? 5.680 -0.073 -6.758 1.00 95.50 122 SER A C 1
ATOM 918 O O . SER A 1 122 ? 4.808 0.522 -7.386 1.00 95.50 122 SER A O 1
ATOM 920 N N . GLY A 1 123 ? 6.899 -0.281 -7.256 1.00 94.50 123 GLY A N 1
ATOM 921 C CA . GLY A 1 123 ? 7.318 0.202 -8.570 1.00 94.50 123 GLY A CA 1
ATOM 922 C C . GLY A 1 123 ? 6.520 -0.415 -9.729 1.00 94.50 123 GLY A C 1
ATOM 923 O O . GLY A 1 123 ? 5.888 -1.465 -9.588 1.00 94.50 123 GLY A O 1
ATOM 924 N N . SER A 1 124 ? 6.565 0.232 -10.899 1.00 92.69 124 SER A N 1
ATOM 925 C CA . SER A 1 124 ? 5.778 -0.127 -12.097 1.00 92.69 124 SER A CA 1
ATOM 926 C C . SER A 1 124 ? 6.133 -1.477 -12.742 1.00 92.69 124 SER A C 1
ATOM 928 O O . SER A 1 124 ? 5.484 -1.886 -13.700 1.00 92.69 124 SER A O 1
ATOM 930 N N . GLN A 1 125 ? 7.160 -2.164 -12.241 1.00 93.38 125 GLN A N 1
ATOM 931 C CA . GLN A 1 125 ? 7.583 -3.511 -12.640 1.00 93.38 125 GLN A CA 1
ATOM 932 C C . GLN A 1 125 ? 7.703 -4.462 -11.433 1.00 93.38 125 GLN A C 1
ATOM 934 O O . GLN A 1 125 ? 8.345 -5.508 -11.536 1.00 93.38 125 GLN A O 1
ATOM 939 N N . SER A 1 126 ? 7.148 -4.094 -10.273 1.00 93.38 126 SER A N 1
ATOM 940 C CA . SER A 1 126 ? 7.088 -4.990 -9.112 1.00 93.38 126 SER A CA 1
ATOM 941 C C . SER A 1 126 ? 6.077 -6.122 -9.333 1.00 93.38 126 SER A C 1
ATOM 943 O O . SER A 1 126 ? 5.248 -6.071 -10.241 1.00 93.38 126 SER A O 1
ATOM 945 N N . ASP A 1 127 ? 6.134 -7.156 -8.494 1.00 93.38 127 ASP A N 1
ATOM 946 C CA . ASP A 1 127 ? 5.178 -8.270 -8.510 1.00 93.38 127 ASP A CA 1
ATOM 947 C C . ASP A 1 127 ? 4.028 -8.103 -7.498 1.00 93.38 127 ASP A C 1
ATOM 949 O O . ASP A 1 127 ? 3.258 -9.039 -7.274 1.00 93.38 127 ASP A O 1
ATOM 953 N N . PHE A 1 128 ? 3.894 -6.905 -6.914 1.00 94.44 128 PHE A N 1
ATOM 954 C CA . PHE A 1 128 ? 2.818 -6.507 -6.002 1.00 94.44 128 PHE A CA 1
ATOM 955 C C . PHE A 1 128 ? 2.644 -7.434 -4.782 1.00 94.44 128 PHE A C 1
ATOM 957 O O . PHE A 1 128 ? 1.564 -7.490 -4.189 1.00 94.44 128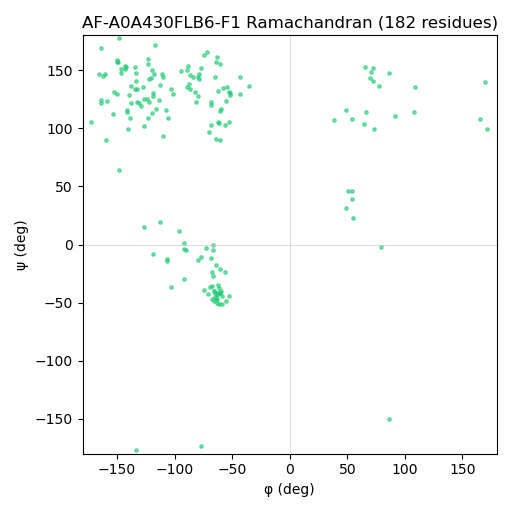 PHE A O 1
ATOM 964 N N . LYS A 1 129 ? 3.669 -8.194 -4.373 1.00 96.38 129 LYS A N 1
ATOM 965 C CA . LYS A 1 129 ? 3.577 -9.124 -3.231 1.00 96.38 129 LYS A CA 1
ATOM 966 C C . LYS A 1 129 ? 3.299 -8.408 -1.916 1.00 96.38 129 LYS A C 1
ATOM 968 O O . LYS A 1 129 ? 2.467 -8.870 -1.136 1.00 96.38 129 LYS A O 1
ATOM 973 N N . THR A 1 130 ? 3.958 -7.277 -1.687 1.00 97.12 130 THR A N 1
ATOM 974 C CA . THR A 1 130 ? 3.758 -6.433 -0.504 1.00 97.12 130 THR A CA 1
ATOM 975 C C . THR A 1 130 ? 2.332 -5.886 -0.498 1.00 97.12 130 THR A C 1
ATOM 977 O O . THR A 1 130 ? 1.655 -5.962 0.527 1.00 97.12 130 THR A O 1
ATOM 980 N N . PHE A 1 131 ? 1.832 -5.428 -1.654 1.00 96.69 131 PHE A N 1
ATOM 981 C CA . PHE A 1 131 ? 0.445 -4.970 -1.802 1.00 96.69 131 PHE A CA 1
ATOM 982 C C . PHE A 1 131 ? -0.568 -6.079 -1.505 1.00 96.69 131 PHE A C 1
ATOM 984 O O . PHE A 1 131 ? -1.437 -5.893 -0.657 1.00 96.69 131 PHE A O 1
ATOM 991 N N . ASN A 1 132 ? -0.418 -7.246 -2.131 1.00 97.25 132 ASN A N 1
ATOM 992 C CA . ASN A 1 132 ? -1.307 -8.389 -1.932 1.00 97.25 132 ASN A CA 1
ATOM 993 C C . ASN A 1 132 ? -1.324 -8.866 -0.470 1.00 97.25 132 ASN A C 1
ATOM 995 O O . ASN A 1 132 ? -2.388 -9.161 0.076 1.00 97.25 132 ASN A O 1
ATOM 999 N N . CYS A 1 133 ? -0.165 -8.877 0.194 1.00 98.06 133 CYS A N 1
ATOM 1000 C CA . CYS A 1 133 ? -0.073 -9.185 1.618 1.00 98.06 133 CYS A CA 1
ATOM 1001 C C . CYS A 1 133 ? -0.824 -8.148 2.472 1.00 98.06 133 CYS A C 1
ATOM 1003 O O . CYS A 1 133 ? -1.670 -8.525 3.282 1.00 98.06 133 CYS A O 1
ATOM 1005 N N . VAL A 1 134 ? -0.581 -6.847 2.266 1.00 97.88 134 VAL A N 1
ATOM 1006 C CA . VAL A 1 134 ? -1.264 -5.770 3.011 1.00 97.88 134 VAL A CA 1
ATOM 1007 C C . VAL A 1 134 ? -2.776 -5.806 2.778 1.00 97.88 134 VAL A C 1
ATOM 1009 O O . VAL A 1 134 ? -3.543 -5.680 3.732 1.00 97.88 134 VAL A O 1
ATOM 1012 N N . ALA A 1 135 ? -3.213 -6.039 1.539 1.00 97.44 135 ALA A N 1
ATOM 1013 C CA . ALA A 1 135 ? -4.621 -6.173 1.189 1.00 97.44 135 ALA A CA 1
ATOM 1014 C C . ALA A 1 135 ? -5.294 -7.341 1.923 1.00 97.44 135 ALA A C 1
ATOM 1016 O O . ALA A 1 135 ? -6.398 -7.176 2.444 1.00 97.44 135 ALA A O 1
ATOM 1017 N N . GLN A 1 136 ? -4.612 -8.485 2.039 1.00 97.12 136 GLN A N 1
ATOM 1018 C CA . GLN A 1 136 ? -5.098 -9.631 2.805 1.00 97.12 136 GLN A CA 1
ATOM 1019 C C . GLN A 1 136 ? -5.137 -9.350 4.317 1.00 97.12 136 GLN A C 1
ATOM 1021 O O . GLN A 1 136 ? -6.150 -9.631 4.956 1.00 97.12 136 GLN A O 1
ATOM 1026 N N . GLN A 1 137 ? -4.066 -8.789 4.895 1.00 96.25 137 GLN A N 1
ATOM 1027 C CA . GLN A 1 137 ? -3.976 -8.525 6.341 1.00 96.25 137 GLN A CA 1
ATOM 1028 C C . GLN A 1 137 ? -4.987 -7.469 6.810 1.00 96.25 137 GLN A C 1
ATOM 1030 O O . GLN A 1 137 ? -5.590 -7.621 7.869 1.00 96.25 137 GLN A O 1
ATOM 1035 N N . LEU A 1 138 ? -5.199 -6.413 6.018 1.00 96.12 138 LEU A N 1
ATOM 1036 C CA . LEU A 1 138 ? -6.133 -5.328 6.340 1.00 96.12 138 LEU A CA 1
ATOM 1037 C C . LEU A 1 138 ? -7.543 -5.541 5.780 1.00 96.12 138 LEU A C 1
ATOM 1039 O O . LEU A 1 138 ? -8.396 -4.675 5.969 1.00 96.12 138 LEU A O 1
ATOM 1043 N N . GLN A 1 139 ? -7.799 -6.666 5.104 1.00 96.50 139 GLN A N 1
ATOM 1044 C CA . GLN A 1 139 ? -9.092 -6.997 4.494 1.00 96.50 139 GLN A CA 1
ATOM 1045 C C . GLN A 1 139 ? -9.594 -5.894 3.542 1.00 96.50 139 GLN A C 1
ATOM 1047 O O . GLN A 1 139 ? -10.751 -5.476 3.614 1.00 96.50 139 GLN A O 1
ATOM 1052 N N . ILE A 1 140 ? -8.710 -5.394 2.668 1.00 96.50 140 ILE A N 1
ATOM 1053 C CA . ILE A 1 140 ? -9.083 -4.425 1.627 1.00 96.50 140 ILE A CA 1
ATOM 1054 C C . ILE A 1 140 ? -10.184 -5.048 0.744 1.00 96.50 140 ILE A C 1
ATOM 1056 O O . ILE A 1 140 ? -10.045 -6.209 0.348 1.00 96.50 140 ILE A O 1
ATOM 1060 N N . PRO A 1 141 ? -11.265 -4.312 0.417 1.00 97.50 141 PRO A N 1
ATOM 1061 C CA . PRO A 1 141 ? -12.338 -4.823 -0.430 1.00 97.50 141 PRO A CA 1
ATOM 1062 C C . PRO A 1 141 ? -11.835 -5.350 -1.783 1.00 97.50 141 PRO A C 1
ATOM 1064 O O . PRO A 1 141 ? -11.007 -4.724 -2.446 1.00 97.50 141 PRO A O 1
ATOM 1067 N N . ALA A 1 142 ? -12.344 -6.513 -2.196 1.00 96.44 142 ALA A N 1
ATOM 1068 C CA . ALA A 1 142 ? -11.852 -7.235 -3.373 1.00 96.44 142 ALA A CA 1
ATOM 1069 C C . ALA A 1 142 ? -12.124 -6.509 -4.708 1.00 96.44 142 ALA A C 1
ATOM 1071 O O . ALA A 1 142 ? -11.423 -6.728 -5.693 1.00 96.44 142 ALA A O 1
ATOM 1072 N N . ASP A 1 143 ? -13.131 -5.636 -4.747 1.00 96.38 143 ASP A N 1
ATOM 1073 C CA . ASP A 1 143 ? -13.395 -4.724 -5.861 1.00 96.38 143 ASP A CA 1
ATOM 1074 C C . ASP A 1 143 ? -12.321 -3.630 -5.966 1.00 96.38 143 ASP A C 1
ATOM 1076 O O . ASP A 1 143 ? -11.898 -3.293 -7.071 1.00 96.38 143 ASP A O 1
ATOM 1080 N N . VAL A 1 144 ? -11.814 -3.136 -4.832 1.00 95.88 144 VAL A N 1
ATOM 1081 C CA . VAL A 1 144 ? -10.708 -2.169 -4.795 1.00 95.88 144 VAL A CA 1
ATOM 1082 C C . VAL A 1 144 ? -9.387 -2.819 -5.206 1.00 95.88 144 VAL A C 1
ATOM 1084 O O . VAL A 1 144 ? -8.650 -2.217 -5.987 1.00 95.88 144 VAL A O 1
ATOM 1087 N N . THR A 1 145 ? -9.082 -4.039 -4.744 1.00 95.88 145 THR A N 1
ATOM 1088 C CA . THR A 1 145 ? -7.861 -4.742 -5.188 1.00 95.88 145 THR A CA 1
ATOM 1089 C C . THR A 1 145 ? -7.912 -5.043 -6.683 1.00 95.88 145 THR A C 1
ATOM 1091 O O . THR A 1 145 ? -6.975 -4.705 -7.400 1.00 95.88 145 THR A O 1
ATOM 1094 N N . ALA A 1 146 ? -9.039 -5.572 -7.175 1.00 94.69 146 ALA A N 1
ATOM 1095 C CA . ALA A 1 146 ? -9.229 -5.836 -8.597 1.00 94.69 146 ALA A CA 1
ATOM 1096 C C . ALA A 1 146 ? -9.169 -4.554 -9.447 1.00 94.69 146 ALA A C 1
ATOM 1098 O O . ALA A 1 146 ? -8.656 -4.590 -10.567 1.00 94.69 146 ALA A O 1
ATOM 1099 N N . GLU A 1 147 ? -9.651 -3.411 -8.938 1.00 93.75 147 GLU A N 1
ATOM 1100 C CA . GLU A 1 147 ? -9.482 -2.143 -9.645 1.00 93.75 147 GLU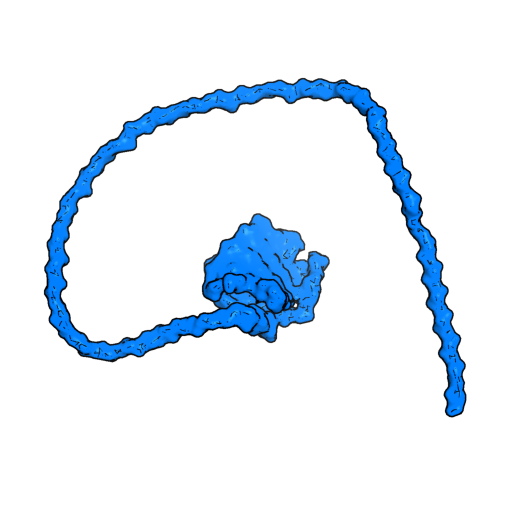 A CA 1
ATOM 1101 C C . GLU A 1 147 ? -8.005 -1.732 -9.723 1.00 93.75 147 GLU A C 1
ATOM 1103 O O . GLU A 1 147 ? -7.546 -1.433 -10.825 1.00 93.75 147 GLU A O 1
ATOM 1108 N N . ILE A 1 148 ? -7.259 -1.772 -8.612 1.00 93.31 148 ILE A N 1
ATOM 1109 C CA . ILE A 1 148 ? -5.818 -1.455 -8.578 1.00 93.31 148 ILE A CA 1
ATOM 1110 C C . ILE A 1 148 ? -5.045 -2.326 -9.580 1.00 93.31 148 ILE A C 1
ATOM 1112 O O . ILE A 1 148 ? -4.307 -1.793 -10.412 1.00 93.31 148 ILE A O 1
ATOM 1116 N N . ASP A 1 149 ? -5.279 -3.640 -9.572 1.00 89.88 149 ASP A N 1
ATOM 1117 C CA . ASP A 1 149 ? -4.650 -4.586 -10.502 1.00 89.88 149 ASP A CA 1
ATOM 1118 C C . ASP A 1 149 ? -5.003 -4.279 -11.968 1.00 89.88 149 ASP A C 1
ATOM 1120 O O . ASP A 1 149 ? -4.159 -4.375 -12.859 1.00 89.88 149 ASP A O 1
ATOM 1124 N N . SER A 1 150 ? -6.242 -3.851 -12.236 1.00 88.50 150 SER A N 1
ATOM 1125 C CA . SER A 1 150 ? -6.717 -3.525 -13.589 1.00 88.50 150 SER A CA 1
ATOM 1126 C C . SER A 1 150 ? -6.248 -2.169 -14.138 1.00 88.50 150 SER A C 1
ATOM 1128 O O . SER A 1 150 ? -6.480 -1.890 -15.315 1.00 88.50 150 SER A O 1
ATOM 1130 N N . LYS A 1 151 ? -5.643 -1.307 -13.305 1.00 79.12 151 LYS A N 1
ATOM 1131 C CA . LYS A 1 151 ? -5.297 0.092 -13.643 1.00 79.12 151 LYS A CA 1
ATOM 1132 C C . LYS A 1 151 ? -3.802 0.375 -13.733 1.00 79.12 151 LYS A C 1
ATOM 1134 O O . LYS A 1 151 ? -3.392 1.535 -13.756 1.00 79.12 151 LYS A O 1
ATOM 1139 N N . GLN A 1 152 ? -2.993 -0.670 -13.895 1.00 75.81 152 GLN A N 1
ATOM 1140 C CA . GLN A 1 152 ? -1.542 -0.562 -14.076 1.00 75.81 152 GLN A CA 1
ATOM 1141 C C . GLN A 1 152 ? -1.103 0.114 -15.401 1.00 75.81 152 GLN A C 1
ATOM 1143 O O . GLN A 1 152 ? 0.092 0.279 -15.649 1.00 75.81 152 GLN A O 1
ATOM 1148 N N . ASP A 1 153 ? -2.044 0.530 -16.257 1.00 79.81 153 ASP A N 1
ATOM 1149 C CA . ASP A 1 153 ? -1.815 1.188 -17.549 1.00 79.81 153 ASP A CA 1
ATOM 1150 C C . ASP A 1 153 ? -2.134 2.699 -17.561 1.00 79.81 153 ASP A C 1
ATOM 1152 O O . ASP A 1 153 ? -1.767 3.395 -18.511 1.00 79.81 153 ASP A O 1
ATOM 1156 N N . GLN A 1 154 ? -2.816 3.228 -16.537 1.00 82.50 154 GLN A N 1
ATOM 1157 C CA . GLN A 1 154 ? -3.409 4.572 -16.565 1.00 82.50 154 GLN A CA 1
ATOM 1158 C C . GLN A 1 154 ? -3.136 5.364 -15.278 1.00 82.50 154 GLN A C 1
ATOM 1160 O O . GLN A 1 154 ? -3.367 4.854 -14.183 1.00 82.50 154 GLN A O 1
ATOM 1165 N N . PRO A 1 155 ? -2.714 6.643 -15.374 1.00 86.75 155 PRO A N 1
ATOM 1166 C CA . PRO A 1 155 ? -2.641 7.520 -14.213 1.00 86.75 155 PRO A CA 1
ATOM 1167 C C . PRO A 1 155 ? -4.020 7.714 -13.571 1.00 86.75 155 PRO A C 1
ATOM 1169 O O . PRO A 1 155 ? -4.918 8.306 -14.171 1.00 86.75 155 PRO A O 1
ATOM 1172 N N . MET A 1 156 ? -4.184 7.228 -12.343 1.00 92.75 156 MET A N 1
ATOM 1173 C CA . MET A 1 156 ? -5.433 7.303 -11.584 1.00 92.75 156 MET A CA 1
ATOM 1174 C C . MET A 1 156 ? -5.132 7.540 -10.104 1.00 92.75 156 MET A C 1
ATOM 1176 O O . MET A 1 156 ? -4.090 7.124 -9.609 1.00 92.75 156 MET A O 1
ATOM 1180 N N . GLN A 1 157 ? -6.051 8.197 -9.397 1.00 95.56 157 GLN A N 1
ATOM 1181 C CA . GLN A 1 157 ? -6.073 8.252 -7.939 1.00 95.56 157 GLN A CA 1
ATOM 1182 C C . GLN A 1 157 ? -7.514 8.081 -7.459 1.00 95.56 157 GLN A C 1
ATOM 1184 O O . GLN A 1 157 ? -8.424 8.704 -8.011 1.00 95.56 157 GLN A O 1
ATOM 1189 N N . LYS A 1 158 ? -7.719 7.264 -6.423 1.00 96.50 158 LYS A N 1
ATOM 1190 C CA . LYS A 1 158 ? -9.020 7.056 -5.778 1.00 96.50 158 LYS A CA 1
ATOM 1191 C C . LYS A 1 158 ? -8.877 6.887 -4.272 1.00 96.50 158 LYS A C 1
ATOM 1193 O O . LYS A 1 158 ? -7.858 6.401 -3.787 1.00 96.50 158 LYS A O 1
ATOM 1198 N N . SER A 1 159 ? -9.938 7.240 -3.553 1.00 97.44 159 SER A N 1
ATOM 1199 C CA . SER A 1 159 ? -10.072 7.016 -2.113 1.00 97.44 159 SER A CA 1
ATOM 1200 C C . SER A 1 159 ? -11.251 6.089 -1.826 1.00 97.44 159 SER A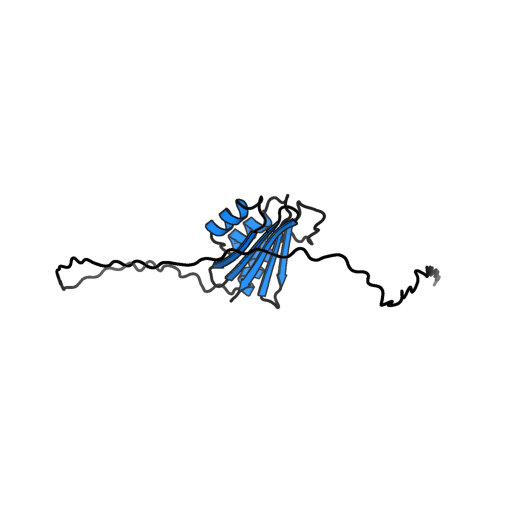 C 1
ATOM 1202 O O . SER A 1 159 ? -12.249 6.113 -2.544 1.00 97.44 159 SER A O 1
ATOM 1204 N N . PHE A 1 160 ? -11.125 5.274 -0.784 1.00 96.75 160 PHE A N 1
ATOM 1205 C CA . PHE A 1 160 ? -12.082 4.240 -0.391 1.00 96.75 160 PHE A CA 1
ATOM 1206 C C . PHE A 1 160 ? -12.049 4.042 1.132 1.00 96.75 160 PHE A C 1
ATOM 1208 O O . PHE A 1 160 ? -11.060 4.379 1.785 1.00 96.75 160 PHE A O 1
ATOM 1215 N N . THR A 1 161 ? -13.127 3.518 1.714 1.00 96.38 161 THR A N 1
ATOM 1216 C CA . THR A 1 161 ? -13.253 3.291 3.163 1.00 96.38 161 THR A CA 1
ATOM 1217 C C . THR A 1 161 ? -13.806 1.899 3.454 1.00 96.38 161 THR A C 1
ATOM 1219 O O . THR A 1 161 ? -14.680 1.408 2.745 1.00 96.38 161 THR A O 1
ATOM 1222 N N . TRP A 1 162 ? -13.282 1.251 4.493 1.00 95.38 162 TRP A N 1
ATOM 1223 C CA . TRP A 1 162 ? -13.692 -0.081 4.951 1.00 95.38 162 TRP A CA 1
ATOM 1224 C C . TRP A 1 162 ? -13.225 -0.271 6.397 1.00 95.38 162 TRP A C 1
ATOM 1226 O O . TRP A 1 162 ? -12.184 0.258 6.759 1.00 95.38 162 TRP A O 1
ATOM 1236 N N . ASN A 1 163 ? -13.959 -1.004 7.238 1.00 92.50 163 ASN A N 1
ATOM 1237 C CA . ASN A 1 163 ? -13.511 -1.401 8.589 1.00 92.50 163 ASN A CA 1
ATOM 1238 C C . ASN A 1 163 ? -12.937 -0.265 9.483 1.00 92.50 163 ASN A C 1
ATOM 1240 O O . ASN A 1 163 ? -12.051 -0.504 10.298 1.00 92.50 163 ASN A O 1
ATOM 1244 N N . GLY A 1 164 ? -13.412 0.980 9.329 1.00 91.31 164 GLY A N 1
ATOM 1245 C CA . GLY A 1 164 ? -12.883 2.163 10.037 1.00 91.31 164 GLY A CA 1
ATOM 1246 C C . GLY A 1 164 ? -11.580 2.746 9.460 1.00 91.31 164 GLY A C 1
ATOM 1247 O O . GLY A 1 164 ? -11.102 3.775 9.932 1.00 91.31 164 GLY A O 1
ATOM 1248 N N . LEU A 1 165 ? -11.024 2.128 8.420 1.00 94.81 165 LEU A N 1
ATOM 1249 C CA . LEU A 1 165 ? -9.884 2.602 7.644 1.00 94.81 165 LEU A CA 1
ATOM 1250 C C . LEU A 1 165 ? -10.337 3.487 6.477 1.00 94.81 165 LEU A C 1
ATOM 1252 O O . LEU A 1 165 ? -11.409 3.308 5.891 1.00 94.81 165 LEU A O 1
ATOM 1256 N N . THR A 1 166 ? -9.468 4.424 6.105 1.00 96.62 166 THR A N 1
ATOM 1257 C CA . THR A 1 166 ? -9.558 5.206 4.870 1.00 96.62 166 THR A CA 1
ATOM 1258 C C . THR A 1 166 ? -8.282 5.005 4.074 1.00 96.62 166 THR A C 1
ATOM 1260 O O . THR A 1 166 ? -7.187 5.274 4.563 1.00 96.62 166 THR A O 1
ATOM 1263 N N . GLY A 1 167 ? -8.428 4.536 2.842 1.00 97.50 167 GLY A N 1
ATOM 1264 C CA . GLY A 1 167 ? -7.344 4.300 1.902 1.00 97.50 167 GLY A CA 1
ATOM 1265 C C . GLY A 1 167 ? -7.406 5.305 0.765 1.00 97.50 167 GLY A C 1
ATOM 1266 O O . GLY A 1 167 ? -8.483 5.696 0.320 1.00 97.50 167 GLY A O 1
ATOM 1267 N N . THR A 1 168 ? -6.250 5.730 0.279 1.00 98.06 168 THR A N 1
ATOM 1268 C CA . THR A 1 168 ? -6.101 6.434 -0.994 1.00 98.06 168 THR A CA 1
ATOM 1269 C C . THR A 1 168 ? -4.987 5.761 -1.766 1.00 98.06 168 THR A C 1
ATOM 1271 O O . THR A 1 168 ? -3.864 5.675 -1.275 1.00 98.06 168 THR A O 1
ATOM 1274 N N . TRP A 1 169 ? -5.300 5.278 -2.963 1.00 97.31 169 TRP A N 1
ATOM 1275 C CA . TRP A 1 169 ? -4.310 4.734 -3.880 1.00 97.31 169 TRP A CA 1
ATOM 1276 C C . TRP A 1 169 ? -4.150 5.654 -5.082 1.00 97.31 169 TRP A C 1
ATOM 1278 O O . TRP A 1 169 ? -5.110 6.291 -5.526 1.00 97.31 169 TRP A O 1
ATOM 1288 N N . SER A 1 170 ? -2.937 5.715 -5.615 1.00 95.81 170 SER A N 1
ATOM 1289 C CA . SER A 1 170 ? -2.642 6.297 -6.914 1.00 95.81 170 SER A CA 1
ATOM 1290 C C . SER A 1 170 ? -1.734 5.371 -7.712 1.00 95.81 170 SER A C 1
ATOM 1292 O O . SER A 1 170 ? -0.904 4.655 -7.154 1.00 95.81 170 SER A O 1
ATOM 1294 N N . TYR A 1 171 ? -1.904 5.373 -9.028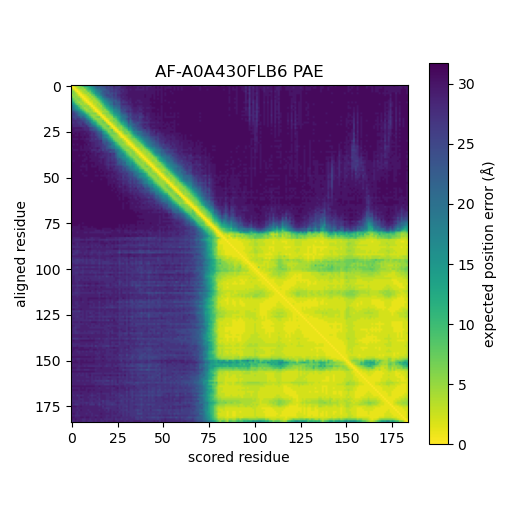 1.00 94.62 171 TYR A N 1
ATOM 1295 C CA . TYR A 1 171 ? -1.029 4.664 -9.949 1.00 94.62 171 TYR A CA 1
ATOM 1296 C C . TYR A 1 171 ? -0.431 5.639 -10.960 1.00 94.62 171 TYR A C 1
ATOM 1298 O O . TYR A 1 171 ? -1.104 6.562 -11.425 1.00 94.62 171 TYR A O 1
ATOM 1306 N N . ASN A 1 172 ? 0.832 5.433 -11.321 1.00 91.69 172 ASN A N 1
ATOM 1307 C CA . ASN A 1 172 ? 1.507 6.143 -12.398 1.00 91.69 172 ASN A CA 1
ATOM 1308 C C . ASN A 1 172 ? 2.386 5.166 -13.183 1.00 91.69 172 ASN A C 1
ATOM 1310 O O . ASN A 1 172 ? 3.232 4.491 -12.607 1.00 91.69 172 ASN A O 1
ATOM 1314 N N . VAL A 1 173 ? 2.253 5.143 -14.509 1.00 89.94 173 VAL A N 1
ATOM 1315 C CA . VAL A 1 173 ? 2.975 4.200 -15.385 1.00 89.94 173 VAL A CA 1
ATOM 1316 C C . VAL A 1 173 ? 4.506 4.242 -15.253 1.00 89.94 173 VAL A C 1
ATOM 1318 O O . VAL A 1 173 ? 5.167 3.248 -15.541 1.00 89.94 173 VAL A O 1
ATOM 1321 N N . ASN A 1 174 ? 5.084 5.357 -14.791 1.00 88.44 174 ASN A N 1
ATOM 1322 C CA . ASN A 1 174 ? 6.532 5.499 -14.626 1.00 88.44 174 ASN A CA 1
ATOM 1323 C C . ASN A 1 174 ? 7.032 5.106 -13.227 1.00 88.44 174 ASN A C 1
ATOM 1325 O O . ASN A 1 174 ? 8.173 4.673 -13.111 1.00 88.44 174 ASN A O 1
ATOM 1329 N N . SER A 1 175 ? 6.216 5.264 -12.177 1.00 88.75 175 SER A N 1
ATOM 1330 C CA . SER A 1 175 ? 6.636 5.061 -10.775 1.00 88.75 175 SER A CA 1
ATOM 1331 C C . SER A 1 175 ?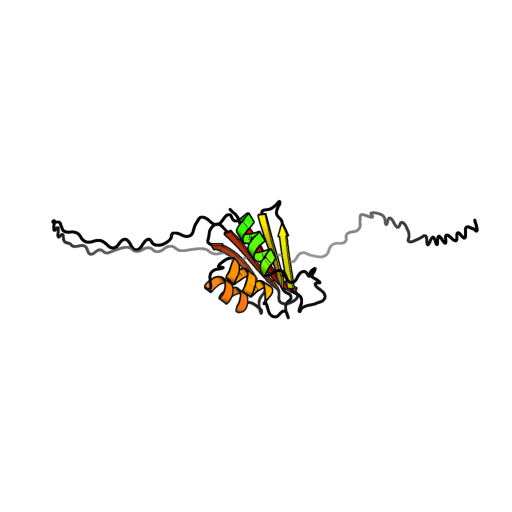 5.884 3.956 -10.029 1.00 88.75 175 SER A C 1
ATOM 1333 O O . SER A 1 175 ? 6.286 3.610 -8.923 1.00 88.75 175 SER A O 1
ATOM 1335 N N . GLY A 1 176 ? 4.825 3.398 -10.617 1.00 93.06 176 GLY A N 1
ATOM 1336 C CA . GLY A 1 176 ? 4.004 2.330 -10.051 1.00 93.06 176 GLY A CA 1
ATOM 1337 C C . GLY A 1 176 ? 2.877 2.815 -9.135 1.00 93.06 176 GLY A C 1
ATOM 1338 O O . GLY A 1 176 ? 2.318 3.897 -9.330 1.00 93.06 176 GLY A O 1
ATOM 1339 N N . LEU A 1 177 ? 2.537 1.974 -8.160 1.00 95.25 177 LEU A N 1
ATOM 1340 C CA . LEU A 1 177 ? 1.483 2.158 -7.165 1.00 95.25 177 LEU A CA 1
ATOM 1341 C C . LEU A 1 177 ? 2.016 2.876 -5.920 1.00 95.25 177 LEU A C 1
ATOM 1343 O O . LEU A 1 177 ? 3.038 2.494 -5.351 1.00 95.25 177 LEU A O 1
ATOM 1347 N N . GLN A 1 178 ? 1.247 3.844 -5.433 1.00 96.56 178 GLN A N 1
ATOM 1348 C CA . GLN A 1 178 ? 1.333 4.347 -4.069 1.00 96.56 178 GLN A CA 1
ATOM 1349 C C . GLN A 1 178 ? -0.009 4.109 -3.372 1.00 96.56 178 GLN A C 1
ATOM 1351 O O . GLN A 1 178 ? -1.058 4.469 -3.901 1.00 96.56 178 GLN A O 1
ATOM 1356 N N . LEU A 1 179 ? 0.014 3.526 -2.176 1.00 97.88 179 LEU A N 1
ATOM 1357 C CA . LEU A 1 179 ? -1.164 3.298 -1.342 1.00 97.88 179 LEU A CA 1
ATOM 1358 C C . LEU A 1 179 ? -0.916 3.894 0.045 1.00 97.88 179 LEU A C 1
ATOM 1360 O O . LEU A 1 179 ? 0.070 3.571 0.700 1.00 97.88 179 LEU A O 1
ATOM 1364 N N . TYR A 1 180 ? -1.819 4.761 0.486 1.00 98.19 180 TYR A N 1
ATOM 1365 C CA . TYR A 1 180 ? -1.803 5.400 1.796 1.00 98.19 180 TYR A CA 1
ATOM 1366 C C . TYR A 1 180 ? -3.064 5.011 2.567 1.00 98.19 180 TYR A C 1
ATOM 1368 O O . TYR A 1 180 ? -4.166 5.165 2.043 1.00 98.19 180 TYR A O 1
ATOM 1376 N N . ILE A 1 181 ? -2.915 4.510 3.791 1.00 98.00 181 ILE A N 1
ATOM 1377 C CA . ILE A 1 181 ? -4.015 4.050 4.648 1.00 98.00 181 ILE A CA 1
ATOM 1378 C C . ILE A 1 181 ? -3.916 4.738 6.010 1.00 98.00 181 ILE A C 1
ATOM 1380 O O . ILE A 1 181 ? -2.834 4.797 6.589 1.00 98.00 181 ILE A O 1
ATOM 1384 N N . VAL A 1 182 ? -5.043 5.216 6.537 1.00 95.94 182 VAL A N 1
ATOM 1385 C CA . VAL A 1 182 ? -5.180 5.798 7.884 1.00 95.94 182 VAL A CA 1
ATOM 1386 C C . VAL A 1 182 ? -6.405 5.252 8.606 1.00 95.94 182 VAL A C 1
ATOM 1388 O O . VAL A 1 182 ? -7.397 4.892 7.971 1.00 95.94 182 VAL A O 1
ATOM 1391 N N . GLY A 1 183 ? -6.356 5.239 9.938 1.00 87.94 183 GLY A N 1
ATOM 1392 C CA . GLY A 1 183 ? -7.554 5.096 10.768 1.00 87.94 183 GLY A CA 1
ATOM 1393 C C . GLY A 1 183 ? -8.373 6.379 10.863 1.00 87.94 183 GLY A C 1
ATOM 1394 O O . GLY A 1 183 ? -7.818 7.474 10.755 1.00 87.94 183 GLY A O 1
ATOM 1395 N N . GLN A 1 184 ? -9.681 6.220 11.074 1.00 72.69 184 GLN A N 1
ATOM 1396 C CA . GLN A 1 184 ? -10.588 7.294 11.500 1.00 72.69 184 GLN A CA 1
ATOM 1397 C C . GLN A 1 184 ? -10.541 7.513 13.024 1.00 72.69 184 GLN A C 1
ATOM 1399 O O . GLN A 1 184 ? -10.175 6.562 13.753 1.00 72.69 184 GLN A O 1
#

Nearest PDB structures (foldseek):
  6hjm-assembly2_E  TM=3.467E-01  e=1.240E-01  Myxococcus xanthus
  6hjm-assembly9_P  TM=3.213E-01  e=1.882E-01  Myxococcus xanthus
  6izw-assembly1_B  TM=3.100E-01  e=4.332E-01  Myxococcus xanthus DK 1622
  9jue-assembly1_E  TM=3.288E-01  e=1.058E+00  Promethearchaeum syntrophicum
  1j3w-assembly1_B  TM=3.177E-01  e=1.192E+00  Thermus thermophilus HB8

Foldseek 3Di:
DDDDDDDDDDDDDDDDDDDDDDDDDDDDDDDDDDDDDDDDDDDDDDDDDDDDDDDDDDDDDDDDDDDDDDPPPPPPPDLDPLLVLLVVLCVVQAPPDDDDLVDQQDKGWDADSVQSKIKIFHGLNHPCSSVVSSCVSNVPPPVVVVVLVVCSPDFDWDWDDDSQKIKIWTADNSRGIMIMIHGD